Protein AF-A0A7Y7E9I7-F1 (afdb_monomer_lite)

Secondary structure (DSSP, 8-state):
-----------------------------------------PPPEEEETTEEE-SSEEE--SS--EEEEEEE-TT-EEE--BSS-EEEEEEEE-SEEEEEESS-EEEE-TT-EE-TT-EEEEEESS-EEEE-SEESSEEE--SSS--EEEE-TT-EE-TT-EEE--SSS-EEEE-TT-EE-S-B--SSTTHHHHHHHHHH-

Sequence (201 aa):
MDLSRTARLAARAVSARTARIAVVATAVILPAAALAATPAHAVTDCTVNGVHRSGRLIEGTPGDDTIVCSRVEPGTVVDAKGGNDTITVTGEMDGDIRAGGGEDAVTVTRSGRVGEGGSVDGQGGHDRIDIDGIVDGRIRGGQGGGDTIHLTRHSKMTGHAGITGVRETDTIVADAGCDIARAVRDDTEGVADAVKAACMA

Organism: Streptomyces morookaense (NCBI:txid1970)

InterPro domains:
  IPR010916 TonB box, conserved site [PS00430] (1-92)

Structure (mmCIF, N/CA/C/O backbone):
data_AF-A0A7Y7E9I7-F1
#
_entry.id   AF-A0A7Y7E9I7-F1
#
loop_
_atom_site.group_PDB
_atom_site.id
_atom_site.type_symbol
_atom_site.label_atom_id
_atom_site.label_alt_id
_atom_site.label_comp_id
_atom_site.label_asym_id
_atom_site.label_entity_id
_atom_site.label_seq_id
_atom_site.pdbx_PDB_ins_code
_atom_site.Cartn_x
_atom_site.Cartn_y
_atom_site.Cartn_z
_atom_site.occupancy
_atom_site.B_iso_or_equiv
_atom_site.auth_seq_id
_atom_site.auth_comp_id
_atom_site.auth_asym_id
_atom_site.auth_atom_id
_atom_site.pdbx_PDB_model_num
ATOM 1 N N . MET A 1 1 ? -85.204 -29.011 -52.278 1.00 40.66 1 MET A N 1
ATOM 2 C CA . MET A 1 1 ? -84.696 -30.371 -52.554 1.00 40.66 1 MET A CA 1
ATOM 3 C C . MET A 1 1 ? -83.616 -30.608 -51.516 1.00 40.66 1 MET A C 1
ATOM 5 O O . MET A 1 1 ? -82.684 -29.826 -51.507 1.00 40.66 1 MET A O 1
ATOM 9 N N . ASP A 1 2 ? -83.676 -31.491 -50.533 1.00 40.06 2 ASP A N 1
ATOM 10 C CA . ASP A 1 2 ? -84.489 -32.671 -50.225 1.00 40.06 2 ASP A CA 1
ATOM 11 C C . ASP A 1 2 ? -84.253 -32.874 -48.701 1.00 40.06 2 ASP A C 1
ATOM 13 O O . ASP A 1 2 ? -83.118 -32.755 -48.243 1.00 40.06 2 ASP A O 1
ATOM 17 N N . LEU A 1 3 ? -85.259 -32.823 -47.818 1.00 38.12 3 LEU A N 1
ATOM 18 C CA . LEU A 1 3 ? -85.875 -34.000 -47.172 1.00 38.12 3 LEU A CA 1
ATOM 19 C C . LEU A 1 3 ? -84.940 -35.236 -47.153 1.00 38.12 3 LEU A C 1
ATOM 21 O O . LEU A 1 3 ? -84.438 -35.649 -48.177 1.00 38.12 3 LEU A O 1
ATOM 25 N N . SER A 1 4 ? -84.716 -36.001 -46.092 1.00 44.12 4 SER A N 1
ATOM 26 C CA . SER A 1 4 ? -85.277 -36.096 -44.752 1.00 44.12 4 SER A CA 1
ATOM 27 C C . SER A 1 4 ? -84.740 -37.411 -44.148 1.00 44.12 4 SER A C 1
ATOM 29 O O . SER A 1 4 ? -84.461 -38.336 -44.904 1.00 44.12 4 SER A O 1
ATOM 31 N N . ARG A 1 5 ? -84.765 -37.524 -42.804 1.00 47.22 5 ARG A N 1
ATOM 32 C CA . ARG A 1 5 ? -84.965 -38.781 -42.027 1.00 47.22 5 ARG A CA 1
ATOM 33 C C . ARG A 1 5 ? -83.769 -39.762 -41.984 1.00 47.22 5 ARG A C 1
ATOM 35 O O . ARG A 1 5 ? -83.042 -39.911 -42.943 1.00 47.22 5 ARG A O 1
ATOM 42 N N . THR A 1 6 ? -83.458 -40.481 -40.901 1.00 50.59 6 THR A N 1
ATOM 43 C CA . THR A 1 6 ? -84.225 -40.974 -39.731 1.00 50.59 6 THR A CA 1
ATOM 44 C C . THR A 1 6 ? -83.185 -41.571 -38.758 1.00 50.59 6 THR A C 1
ATOM 46 O O . THR A 1 6 ? -82.327 -42.319 -39.201 1.00 50.59 6 THR A O 1
ATOM 49 N N . ALA A 1 7 ? -83.064 -41.131 -37.502 1.00 51.19 7 ALA A N 1
ATOM 50 C CA . ALA A 1 7 ? -83.846 -41.516 -36.315 1.00 51.19 7 ALA A CA 1
ATOM 51 C C . ALA A 1 7 ? -83.600 -42.951 -35.798 1.00 51.19 7 ALA A C 1
ATOM 53 O O . ALA A 1 7 ? -83.886 -43.901 -36.519 1.00 51.19 7 ALA A O 1
ATOM 54 N N . ARG A 1 8 ? -83.248 -43.086 -34.504 1.00 49.03 8 ARG A N 1
ATOM 55 C CA . ARG A 1 8 ? -84.061 -43.706 -33.417 1.00 49.03 8 ARG A CA 1
ATOM 56 C C . ARG A 1 8 ? -83.185 -44.090 -32.205 1.00 49.03 8 ARG A C 1
ATOM 58 O O . ARG A 1 8 ? -82.192 -44.772 -32.379 1.00 49.03 8 ARG A O 1
ATOM 65 N N . LEU A 1 9 ? -83.492 -43.516 -31.027 1.00 50.03 9 LEU A N 1
ATOM 66 C CA . LEU A 1 9 ? -84.086 -44.157 -29.816 1.00 50.03 9 LEU A CA 1
ATOM 67 C C . LEU A 1 9 ? -83.021 -44.851 -28.932 1.00 50.03 9 LEU A C 1
ATOM 69 O O . LEU A 1 9 ? -82.107 -45.451 -29.462 1.00 50.03 9 LEU A O 1
ATOM 73 N N . ALA A 1 10 ? -83.032 -44.825 -27.596 1.00 47.16 10 ALA A N 1
ATOM 74 C CA . ALA A 1 10 ? -84.105 -44.699 -26.605 1.00 47.16 10 ALA A CA 1
ATOM 75 C C . ALA A 1 10 ? -83.512 -44.157 -25.267 1.00 47.16 10 ALA A C 1
ATOM 77 O O . ALA A 1 10 ? -82.321 -44.319 -25.034 1.00 47.16 10 ALA A O 1
ATOM 78 N N . ALA A 1 11 ? -84.233 -43.332 -24.484 1.00 48.22 11 ALA A N 1
ATOM 79 C CA . ALA A 1 11 ? -84.969 -43.681 -23.239 1.00 48.22 11 ALA A CA 1
ATOM 80 C C . ALA A 1 11 ? -84.076 -44.271 -22.116 1.00 48.22 11 ALA A C 1
ATOM 82 O O . ALA A 1 11 ? -83.305 -45.173 -22.385 1.00 48.22 11 ALA A O 1
ATOM 83 N N . ARG A 1 12 ? -84.133 -43.939 -20.819 1.00 47.09 12 ARG A N 1
ATOM 84 C CA . ARG A 1 12 ? -85.095 -43.296 -19.896 1.00 47.09 12 ARG A CA 1
ATOM 85 C C . ARG A 1 12 ? -84.309 -43.133 -18.562 1.00 47.09 12 ARG A C 1
ATOM 87 O O . ARG A 1 12 ? -83.551 -44.026 -18.222 1.00 47.09 12 ARG A O 1
ATOM 94 N N . ALA A 1 13 ? -84.353 -41.985 -17.884 1.00 43.12 13 ALA A N 1
ATOM 95 C CA . ALA A 1 13 ? -85.170 -41.698 -16.688 1.00 43.12 13 ALA A CA 1
ATOM 96 C C . ALA A 1 13 ? -84.476 -41.890 -15.316 1.00 43.12 13 ALA A C 1
ATOM 98 O O . ALA A 1 13 ? -83.699 -42.815 -15.128 1.00 43.12 13 ALA A O 1
ATOM 99 N N . VAL A 1 14 ? -84.942 -41.065 -14.356 1.00 45.03 14 VAL A N 1
ATOM 100 C CA . VAL A 1 14 ? -84.850 -41.190 -12.880 1.00 45.03 14 VAL A CA 1
ATOM 101 C C . VAL A 1 14 ? -83.501 -40.762 -12.277 1.00 45.03 14 VAL A C 1
ATOM 103 O O . VAL A 1 14 ? -82.457 -41.147 -12.766 1.00 45.03 14 VAL A O 1
ATOM 106 N N . SER A 1 15 ? -83.384 -40.038 -11.165 1.00 46.19 15 SER A N 1
ATOM 107 C CA . SER A 1 15 ? -84.215 -39.112 -10.386 1.00 46.19 15 SER A CA 1
ATOM 108 C C . SER A 1 15 ? -83.282 -38.553 -9.297 1.00 46.19 15 SER A C 1
ATOM 110 O O . SER A 1 15 ? -82.329 -39.217 -8.903 1.00 46.19 15 SER A O 1
ATOM 112 N N . ALA A 1 16 ? -83.574 -37.334 -8.850 1.00 50.81 16 ALA A N 1
ATOM 113 C CA . ALA A 1 16 ? -83.179 -36.663 -7.611 1.00 50.81 16 ALA A CA 1
ATOM 114 C C . ALA A 1 16 ? -82.178 -37.346 -6.650 1.00 50.81 16 ALA A C 1
ATOM 116 O O . ALA A 1 16 ? -82.441 -38.429 -6.135 1.00 50.81 16 ALA A O 1
ATOM 117 N N . ARG A 1 17 ? -81.180 -36.575 -6.192 1.00 47.84 17 ARG A N 1
ATOM 118 C CA . ARG A 1 17 ? -81.076 -36.149 -4.778 1.00 47.84 17 ARG A CA 1
ATOM 119 C C . ARG A 1 17 ? -79.882 -35.217 -4.556 1.00 47.84 17 ARG A C 1
ATOM 121 O O . ARG A 1 17 ? -78.729 -35.587 -4.708 1.00 47.84 17 ARG A O 1
ATOM 128 N N . THR A 1 18 ? -80.232 -33.992 -4.186 1.00 53.28 18 THR A N 1
ATOM 129 C CA . THR A 1 18 ? -79.656 -33.184 -3.108 1.00 53.28 18 THR A CA 1
ATOM 130 C C . THR A 1 18 ? -78.347 -33.690 -2.489 1.00 53.28 18 THR A C 1
ATOM 132 O O . THR A 1 18 ? -78.355 -34.633 -1.705 1.00 53.28 18 THR A O 1
ATOM 135 N N . ALA A 1 19 ? -77.262 -32.949 -2.700 1.00 46.34 19 ALA A N 1
ATOM 136 C CA . ALA A 1 19 ? -76.183 -32.840 -1.725 1.00 46.34 19 ALA A CA 1
ATOM 137 C C . ALA A 1 19 ? -75.649 -31.405 -1.756 1.00 46.34 19 ALA A C 1
ATOM 139 O O . ALA A 1 19 ? -74.921 -30.997 -2.657 1.00 46.34 19 ALA A O 1
ATOM 140 N N . ARG A 1 20 ? -76.085 -30.616 -0.770 1.00 51.78 20 ARG A N 1
ATOM 141 C CA . ARG A 1 20 ? -75.436 -29.361 -0.399 1.00 51.78 20 ARG A CA 1
ATOM 142 C C . ARG A 1 20 ? -74.054 -29.723 0.137 1.00 51.78 20 ARG A C 1
ATOM 144 O O . ARG A 1 20 ? -73.975 -30.393 1.161 1.00 51.78 20 ARG A O 1
ATOM 151 N N . ILE A 1 21 ? -72.995 -29.261 -0.515 1.00 48.06 21 ILE A N 1
ATOM 152 C CA . ILE A 1 21 ? -71.672 -29.170 0.101 1.00 48.06 21 ILE A CA 1
ATOM 153 C C . ILE A 1 21 ? -71.256 -27.709 -0.020 1.00 48.06 21 ILE A C 1
ATOM 155 O O . ILE A 1 21 ? -70.806 -27.248 -1.065 1.00 48.06 21 ILE A O 1
ATOM 159 N N . ALA A 1 22 ? -71.501 -26.962 1.054 1.00 50.00 22 ALA A N 1
ATOM 160 C CA . ALA A 1 22 ? -70.888 -25.664 1.259 1.00 50.00 22 ALA A CA 1
ATOM 161 C C . ALA A 1 22 ? -69.415 -25.915 1.599 1.00 50.00 22 ALA A C 1
ATOM 163 O O . ALA A 1 22 ? -69.099 -26.400 2.684 1.00 50.00 22 ALA A O 1
ATOM 164 N N . VAL A 1 23 ? -68.521 -25.627 0.656 1.00 49.00 23 VAL A N 1
ATOM 165 C CA . VAL A 1 23 ? -67.082 -25.579 0.921 1.00 49.00 23 VAL A CA 1
ATOM 166 C C . VAL A 1 23 ? -66.804 -24.237 1.590 1.00 49.00 23 VAL A C 1
ATOM 168 O O . VAL A 1 23 ? -66.710 -23.206 0.928 1.00 49.00 23 VAL A O 1
ATOM 171 N N . VAL A 1 24 ? -66.724 -24.236 2.920 1.00 50.84 24 VAL A N 1
ATOM 172 C CA . VAL A 1 24 ? -66.163 -23.115 3.680 1.00 50.84 24 VAL A CA 1
ATOM 173 C C . VAL A 1 24 ? -64.647 -23.213 3.538 1.00 50.84 24 VAL A C 1
ATOM 175 O O . VAL A 1 24 ? -63.989 -23.960 4.256 1.00 50.84 24 VAL A O 1
ATOM 178 N N . ALA A 1 25 ? -64.097 -22.501 2.557 1.00 47.66 25 ALA A N 1
ATOM 179 C CA . ALA A 1 25 ? -62.661 -22.317 2.428 1.00 47.66 25 ALA A CA 1
ATOM 180 C C . ALA A 1 25 ? -62.204 -21.306 3.490 1.00 47.66 25 ALA A C 1
ATOM 182 O O . ALA A 1 25 ? -62.243 -20.096 3.280 1.00 47.66 25 ALA A O 1
ATOM 183 N N . THR A 1 26 ? -61.800 -21.795 4.661 1.00 52.66 26 THR A N 1
ATOM 184 C CA . THR A 1 26 ? -61.031 -21.005 5.627 1.00 52.66 26 THR A CA 1
ATOM 185 C C . THR A 1 26 ? -59.667 -20.692 5.021 1.00 52.66 26 THR A C 1
ATOM 187 O O . THR A 1 26 ? -58.756 -21.518 5.048 1.00 52.66 26 THR A O 1
ATOM 190 N N . ALA A 1 27 ? -59.543 -19.500 4.438 1.00 53.97 27 ALA A N 1
ATOM 191 C CA . ALA A 1 27 ? -58.271 -18.929 4.030 1.00 53.97 27 ALA A CA 1
ATOM 192 C C . ALA A 1 27 ? -57.434 -18.640 5.285 1.00 53.97 27 ALA A C 1
ATOM 194 O O . ALA A 1 27 ? -57.685 -17.679 6.012 1.00 53.97 27 ALA A O 1
ATOM 195 N N . VAL A 1 28 ? -56.455 -19.500 5.560 1.00 49.69 28 VAL A N 1
ATOM 196 C CA . VAL A 1 28 ? -55.414 -19.237 6.556 1.00 49.69 28 VAL A CA 1
ATOM 197 C C . VAL A 1 28 ? -54.482 -18.187 5.955 1.00 49.69 28 VAL A C 1
ATOM 199 O O . VAL A 1 28 ? -53.662 -18.490 5.092 1.00 49.69 28 VAL A O 1
ATOM 202 N N . ILE A 1 29 ? -54.642 -16.933 6.376 1.00 59.06 29 ILE A N 1
ATOM 203 C CA . ILE A 1 29 ? -53.708 -15.852 6.056 1.00 59.06 29 ILE A CA 1
ATOM 204 C C . ILE A 1 29 ? -52.472 -16.073 6.934 1.00 59.06 29 ILE A C 1
ATOM 206 O O . ILE A 1 29 ? -52.436 -15.664 8.092 1.00 59.06 29 ILE A O 1
ATOM 210 N N . LEU A 1 30 ? -51.477 -16.785 6.406 1.00 57.50 30 LEU A N 1
ATOM 211 C CA . LEU A 1 30 ? -50.143 -16.824 7.000 1.00 57.50 30 LEU A CA 1
ATOM 212 C C . LEU A 1 30 ? -49.504 -15.440 6.808 1.00 57.50 30 LEU A C 1
ATOM 214 O O . LEU A 1 30 ? -49.437 -14.972 5.668 1.00 57.50 30 LEU A O 1
ATOM 218 N N . PRO A 1 31 ? -49.020 -14.768 7.867 1.00 54.03 31 PRO A N 1
ATOM 219 C CA . PRO A 1 31 ? -48.186 -13.598 7.682 1.00 54.03 31 PRO A CA 1
ATOM 220 C C . PRO A 1 31 ? -46.880 -14.081 7.050 1.00 54.03 31 PRO A C 1
ATOM 222 O O . PRO A 1 31 ? -46.095 -14.792 7.677 1.00 54.03 31 PRO A O 1
ATOM 225 N N . ALA A 1 32 ? -46.665 -13.729 5.783 1.00 61.72 32 ALA A N 1
ATOM 226 C CA . ALA A 1 32 ? -45.366 -13.864 5.150 1.00 61.72 32 ALA A CA 1
ATOM 227 C C . ALA A 1 32 ? -44.411 -12.914 5.882 1.00 61.72 32 ALA A C 1
ATOM 229 O O . ALA A 1 32 ? -44.346 -11.723 5.581 1.00 61.72 32 ALA A O 1
ATOM 230 N N . ALA A 1 33 ? -43.720 -13.431 6.897 1.00 61.28 33 ALA A N 1
ATOM 231 C CA . ALA A 1 33 ? -42.579 -12.764 7.489 1.00 61.28 33 ALA A CA 1
ATOM 232 C C . ALA A 1 33 ? -41.528 -12.642 6.383 1.00 61.28 33 ALA A C 1
ATOM 234 O O . ALA A 1 33 ? -40.815 -13.596 6.073 1.00 61.28 33 ALA A O 1
ATOM 235 N N . ALA A 1 34 ? -41.494 -11.480 5.733 1.00 63.19 34 ALA A N 1
ATOM 236 C CA . ALA A 1 34 ? -40.403 -11.099 4.863 1.00 63.19 34 ALA A CA 1
ATOM 237 C C . ALA A 1 34 ? -39.151 -11.048 5.740 1.00 63.19 34 ALA A C 1
ATOM 239 O O . ALA A 1 34 ? -38.923 -10.085 6.471 1.00 63.19 34 ALA A O 1
ATOM 240 N N . LEU A 1 35 ? -38.378 -12.132 5.718 1.00 60.44 35 LEU A N 1
ATOM 241 C CA . LEU A 1 35 ? -37.017 -12.139 6.216 1.00 60.44 35 LEU A CA 1
ATOM 242 C C . LEU A 1 35 ? -36.264 -11.122 5.361 1.00 60.44 35 LEU A C 1
ATOM 244 O O . LEU A 1 35 ? -35.882 -11.410 4.228 1.00 60.44 35 LEU A O 1
ATOM 248 N N . ALA A 1 36 ? -36.119 -9.903 5.876 1.00 61.91 36 ALA A N 1
ATOM 249 C CA . ALA A 1 36 ? -35.161 -8.957 5.345 1.00 61.91 36 ALA A CA 1
ATOM 250 C C . ALA A 1 36 ? -33.792 -9.606 5.545 1.00 61.91 36 ALA A C 1
ATOM 252 O O . ALA A 1 36 ? -33.257 -9.610 6.653 1.00 61.91 36 ALA A O 1
ATOM 253 N N . ALA A 1 37 ? -33.267 -10.233 4.493 1.00 58.59 37 ALA A N 1
ATOM 254 C CA . ALA A 1 37 ? -31.868 -10.601 4.452 1.00 58.59 37 ALA A CA 1
ATOM 255 C C . ALA A 1 37 ? -31.103 -9.294 4.644 1.00 58.59 37 ALA A C 1
ATOM 257 O O . ALA A 1 37 ? -31.118 -8.427 3.768 1.00 58.59 37 ALA A O 1
ATOM 258 N N . THR A 1 38 ? -30.518 -9.104 5.826 1.00 61.00 38 THR A N 1
ATOM 259 C CA . THR A 1 38 ? -29.570 -8.015 6.016 1.00 61.00 38 THR A CA 1
ATOM 260 C C . THR A 1 38 ? -28.500 -8.221 4.954 1.00 61.00 38 THR A C 1
ATOM 262 O O . THR A 1 38 ? -27.991 -9.346 4.864 1.00 61.00 38 THR A O 1
ATOM 265 N N . PRO A 1 39 ? -28.199 -7.216 4.113 1.00 58.84 39 PRO A N 1
ATOM 266 C CA . PRO A 1 39 ? -27.118 -7.346 3.154 1.00 58.84 39 PRO A CA 1
ATOM 267 C C . PRO A 1 39 ? -25.894 -7.852 3.911 1.00 58.84 39 PRO A C 1
ATOM 269 O O . PRO A 1 39 ? -25.523 -7.292 4.945 1.00 58.84 39 PRO A O 1
ATOM 272 N N . ALA A 1 40 ? -25.321 -8.957 3.433 1.00 60.12 40 ALA A N 1
ATOM 273 C CA . ALA A 1 40 ? -24.002 -9.380 3.856 1.00 60.12 40 ALA A CA 1
ATOM 274 C C . ALA A 1 40 ? -23.051 -8.302 3.338 1.00 60.12 40 ALA A C 1
ATOM 276 O O . ALA A 1 40 ? -22.547 -8.387 2.222 1.00 60.12 40 ALA A O 1
ATOM 277 N N . HIS A 1 41 ? -22.914 -7.217 4.101 1.00 61.34 41 HIS A N 1
ATOM 278 C CA . HIS A 1 41 ? -21.825 -6.287 3.910 1.00 61.34 41 HIS A CA 1
ATOM 279 C C . HIS A 1 41 ? -20.578 -7.144 4.041 1.00 61.34 41 HIS A C 1
ATOM 281 O O . HIS A 1 41 ? -20.356 -7.740 5.097 1.00 61.34 41 HIS A O 1
ATOM 287 N N . ALA A 1 42 ? -19.843 -7.296 2.942 1.00 66.31 42 ALA A N 1
ATOM 288 C CA . ALA A 1 42 ? -18.525 -7.882 3.010 1.00 66.31 42 ALA A CA 1
ATOM 289 C C . ALA A 1 42 ? -17.765 -7.104 4.094 1.00 66.31 42 ALA A C 1
ATOM 291 O O . ALA A 1 42 ? -17.917 -5.890 4.241 1.00 66.31 42 ALA A O 1
ATOM 292 N N . VAL A 1 43 ? -17.142 -7.842 5.002 1.00 84.44 43 VAL A N 1
ATOM 293 C CA . VAL A 1 43 ? -16.578 -7.278 6.223 1.00 84.44 43 VAL A CA 1
ATOM 294 C C . VAL A 1 43 ? -15.103 -7.043 5.951 1.00 84.44 43 VAL A C 1
ATOM 296 O O . VAL A 1 43 ? -14.403 -7.973 5.561 1.00 84.44 43 VAL A O 1
ATOM 299 N N . THR A 1 44 ? -14.650 -5.804 6.143 1.00 92.50 44 THR A N 1
ATOM 300 C CA . THR A 1 44 ? -13.224 -5.482 6.261 1.00 92.50 44 THR A CA 1
ATOM 301 C C . THR A 1 44 ? -12.613 -6.362 7.351 1.00 92.50 44 THR A C 1
ATOM 303 O O . THR A 1 44 ? -13.095 -6.350 8.486 1.00 92.50 44 THR A O 1
ATOM 306 N N . ASP A 1 45 ? -11.566 -7.101 6.995 1.00 94.00 45 ASP A N 1
ATOM 307 C CA . ASP A 1 45 ? -10.858 -8.050 7.850 1.00 94.00 45 ASP A CA 1
ATOM 308 C C . ASP A 1 45 ? -9.381 -7.655 7.907 1.00 94.00 45 ASP A C 1
ATOM 310 O O . ASP A 1 45 ? -8.606 -7.878 6.967 1.00 94.00 45 ASP A O 1
ATOM 314 N N . CYS A 1 46 ? -9.029 -7.015 9.020 1.00 97.69 46 CYS A N 1
ATOM 315 C CA . CYS A 1 46 ? -7.671 -6.617 9.335 1.00 97.69 46 CYS A CA 1
ATOM 316 C C . CYS A 1 46 ? -7.336 -6.969 10.785 1.00 97.69 46 CYS A C 1
ATOM 318 O O . CYS A 1 46 ? -8.184 -6.897 11.675 1.00 97.69 46 CYS A O 1
ATOM 320 N N . THR A 1 47 ? -6.068 -7.249 11.058 1.00 98.38 47 THR A N 1
ATOM 321 C CA . THR A 1 47 ? -5.519 -7.288 12.415 1.00 98.38 47 THR A CA 1
ATOM 322 C C . THR A 1 47 ? -4.555 -6.135 12.615 1.00 98.38 47 THR A C 1
ATOM 324 O O . THR A 1 47 ? -3.694 -5.934 11.767 1.00 98.38 47 THR A O 1
ATOM 327 N N . VAL A 1 48 ? -4.656 -5.443 13.748 1.00 98.62 48 VAL A N 1
ATOM 328 C CA . VAL A 1 48 ? -3.680 -4.447 14.213 1.00 98.62 48 VAL A CA 1
ATOM 329 C C . VAL A 1 48 ? -3.022 -5.022 15.460 1.00 98.62 48 VAL A C 1
ATOM 331 O O . VAL A 1 48 ? -3.714 -5.307 16.441 1.00 98.62 48 VAL A O 1
ATOM 334 N N . ASN A 1 49 ? -1.713 -5.269 15.410 1.00 98.44 49 ASN A N 1
ATOM 335 C CA . ASN A 1 49 ? -0.941 -5.907 16.484 1.00 98.44 49 ASN A CA 1
ATOM 336 C C . ASN A 1 49 ? -1.546 -7.245 16.944 1.00 98.44 49 ASN A C 1
ATOM 338 O O . ASN A 1 49 ? -1.663 -7.536 18.134 1.00 98.44 49 ASN A O 1
ATOM 342 N N . GLY A 1 50 ? -2.006 -8.048 15.978 1.00 98.06 50 GLY A N 1
ATOM 343 C CA . GLY A 1 50 ? -2.647 -9.347 16.213 1.00 98.06 50 GLY A CA 1
ATOM 344 C C . GLY A 1 50 ? -4.093 -9.277 16.721 1.00 98.06 50 GLY A C 1
ATOM 345 O O . GLY A 1 50 ? -4.737 -10.315 16.869 1.00 98.06 50 GLY A O 1
ATOM 346 N N . VAL A 1 51 ? -4.637 -8.080 16.960 1.00 98.12 51 VAL A N 1
ATOM 347 C CA . VAL A 1 51 ? -6.032 -7.892 17.374 1.00 98.12 51 VAL A CA 1
ATOM 348 C C . VAL A 1 51 ? -6.890 -7.610 16.150 1.00 98.12 51 VAL A C 1
ATOM 350 O O . VAL A 1 51 ? -6.677 -6.624 15.449 1.00 98.12 51 VAL A O 1
ATOM 353 N N . HIS A 1 52 ? -7.891 -8.456 15.909 1.00 97.12 52 HIS A N 1
ATOM 354 C CA . HIS A 1 52 ? -8.836 -8.267 14.811 1.00 97.12 52 HIS A CA 1
ATOM 355 C C . HIS A 1 52 ? -9.626 -6.958 14.969 1.00 97.12 52 HIS A C 1
ATOM 357 O O . HIS A 1 52 ? -10.166 -6.654 16.038 1.00 97.12 52 HIS A O 1
ATOM 363 N N . ARG A 1 53 ? -9.723 -6.198 13.880 1.00 95.38 53 ARG A N 1
ATOM 364 C CA . ARG A 1 53 ? -10.448 -4.934 13.768 1.00 95.38 53 ARG A CA 1
ATOM 365 C C . ARG A 1 53 ? -11.438 -5.022 12.615 1.00 95.38 53 ARG A C 1
ATOM 367 O O . ARG A 1 53 ? -11.174 -5.631 11.588 1.00 95.38 53 ARG A O 1
ATOM 374 N N . SER A 1 54 ? -12.584 -4.383 12.796 1.00 89.88 54 SER A N 1
ATOM 375 C CA . SER A 1 54 ? -13.651 -4.331 11.800 1.00 89.88 54 SER A CA 1
ATOM 376 C C . SER A 1 54 ? -14.330 -2.973 11.845 1.00 89.88 54 SER A C 1
ATOM 378 O O . SER A 1 54 ? -14.434 -2.374 12.916 1.00 89.88 54 SER A O 1
ATOM 380 N N . GLY A 1 55 ? -14.869 -2.532 10.716 1.00 89.00 55 GLY A N 1
ATOM 381 C CA . GLY A 1 55 ? -15.573 -1.261 10.598 1.00 89.00 55 GLY A CA 1
ATOM 382 C C . GLY A 1 55 ? -15.104 -0.479 9.380 1.00 89.00 55 GLY A C 1
ATOM 383 O O . GLY A 1 55 ? -14.390 -1.003 8.532 1.00 89.00 55 GLY A O 1
ATOM 384 N N . ARG A 1 56 ? -15.536 0.784 9.300 1.00 93.31 56 ARG A N 1
ATOM 385 C CA . ARG A 1 56 ? -15.155 1.709 8.218 1.00 93.31 56 ARG A CA 1
ATOM 386 C C . ARG A 1 56 ? -13.870 2.486 8.496 1.00 93.31 56 ARG A C 1
ATOM 388 O O . ARG A 1 56 ? -13.357 3.140 7.598 1.00 93.31 56 ARG A O 1
ATOM 395 N N . LEU A 1 57 ? -13.388 2.436 9.731 1.00 96.50 57 LEU A N 1
ATOM 396 C CA . LEU A 1 57 ? -12.132 3.034 10.145 1.00 96.50 57 LEU A CA 1
ATOM 397 C C . LEU A 1 57 ? -11.398 2.007 11.005 1.00 96.50 57 LEU A C 1
ATOM 399 O O . LEU A 1 57 ? -11.914 1.589 12.043 1.00 96.50 57 LEU A O 1
ATOM 403 N N . ILE A 1 58 ? -10.236 1.577 10.533 1.00 97.88 58 ILE A N 1
ATOM 404 C CA . ILE A 1 58 ? -9.319 0.691 11.239 1.00 97.88 58 ILE A CA 1
ATOM 405 C C . ILE A 1 58 ? -8.136 1.553 11.656 1.00 97.88 58 ILE A C 1
ATOM 407 O O . ILE A 1 58 ? -7.388 2.017 10.804 1.00 97.88 58 ILE A O 1
ATOM 411 N N . GLU A 1 59 ? -8.008 1.807 12.953 1.00 98.00 59 GLU A N 1
ATOM 412 C CA . GLU A 1 59 ? -6.963 2.678 13.489 1.00 98.00 59 GLU A CA 1
ATOM 413 C C . GLU A 1 59 ? -5.817 1.863 14.086 1.00 98.00 59 GLU A C 1
ATOM 415 O O . GLU A 1 59 ? -6.048 0.949 14.892 1.00 98.00 59 GLU A O 1
ATOM 420 N N . GLY A 1 60 ? -4.604 2.258 13.716 1.00 98.25 60 GLY A N 1
ATOM 421 C CA . GLY A 1 60 ? -3.370 1.985 14.428 1.00 98.25 60 GLY A CA 1
ATOM 422 C C . GLY A 1 60 ? -3.233 2.785 15.725 1.00 98.25 60 GLY A C 1
ATOM 423 O O . GLY A 1 60 ? -4.174 3.427 16.224 1.00 98.25 60 GLY A O 1
ATOM 424 N N . THR A 1 61 ? -2.041 2.729 16.295 1.00 98.19 61 THR A N 1
ATOM 425 C CA . THR A 1 61 ? -1.597 3.476 17.463 1.00 98.19 61 THR A CA 1
ATOM 426 C C . THR A 1 61 ? -0.626 4.585 17.042 1.00 98.19 61 THR A C 1
ATOM 428 O O . THR A 1 61 ? -0.260 4.677 15.888 1.00 98.19 61 THR A O 1
ATOM 431 N N . PRO A 1 62 ? -0.231 5.507 17.936 1.00 97.94 62 PRO A N 1
ATOM 432 C CA . PRO A 1 62 ? 0.800 6.499 17.604 1.00 97.94 62 PRO A CA 1
ATOM 433 C C . PRO A 1 62 ? 2.244 5.964 17.552 1.00 97.94 62 PRO A C 1
ATOM 435 O O . PRO A 1 62 ? 3.167 6.778 17.578 1.00 97.94 62 PRO A O 1
ATOM 438 N N . GLY A 1 63 ? 2.454 4.650 17.629 1.00 98.38 63 GLY A N 1
ATOM 439 C CA . GLY A 1 63 ? 3.770 4.028 17.493 1.00 98.38 63 GLY A CA 1
ATOM 440 C C . GLY A 1 63 ? 3.670 2.753 16.663 1.00 98.38 63 GLY A C 1
ATOM 441 O O . GLY A 1 63 ? 2.569 2.355 16.307 1.00 98.38 63 GLY A O 1
ATOM 442 N N . ASP A 1 64 ? 4.813 2.102 16.446 1.00 98.75 64 ASP A N 1
ATOM 443 C CA . ASP A 1 64 ? 4.975 1.003 15.490 1.00 98.75 64 ASP A CA 1
ATOM 444 C C . ASP A 1 64 ? 3.898 -0.090 15.609 1.00 98.75 64 ASP A C 1
ATOM 446 O O . ASP A 1 64 ? 3.787 -0.799 16.621 1.00 98.75 64 ASP A O 1
ATOM 450 N N . ASP A 1 65 ? 3.151 -0.274 14.528 1.00 98.81 65 ASP A N 1
ATOM 451 C CA . ASP A 1 65 ? 2.111 -1.268 14.375 1.00 98.81 65 ASP A CA 1
ATOM 452 C C . ASP A 1 65 ? 2.487 -2.347 13.356 1.00 98.81 65 ASP A C 1
ATOM 454 O O . ASP A 1 65 ? 3.141 -2.134 12.339 1.00 98.81 65 ASP A O 1
ATOM 458 N N . THR A 1 66 ? 1.989 -3.558 13.591 1.00 98.81 66 THR A N 1
ATOM 459 C CA . THR A 1 66 ? 1.901 -4.603 12.570 1.00 98.81 66 THR A CA 1
ATOM 460 C C . THR A 1 66 ? 0.452 -4.749 12.135 1.00 98.81 66 THR A C 1
ATOM 462 O O . THR A 1 66 ? -0.388 -5.247 12.896 1.00 98.81 66 THR A O 1
ATOM 465 N N . ILE A 1 67 ? 0.158 -4.348 10.901 1.00 98.75 67 ILE A N 1
ATOM 466 C CA . ILE A 1 67 ? -1.183 -4.384 10.321 1.00 98.75 67 ILE A CA 1
ATOM 467 C C . ILE A 1 67 ? -1.227 -5.412 9.197 1.00 98.75 67 ILE A C 1
ATOM 469 O O . ILE A 1 67 ? -0.432 -5.379 8.266 1.00 98.75 67 ILE A O 1
ATOM 473 N N . VAL A 1 68 ? -2.183 -6.334 9.254 1.00 98.56 68 VAL A N 1
ATOM 474 C CA . VAL A 1 68 ? -2.395 -7.329 8.194 1.00 98.56 68 VAL A CA 1
ATOM 475 C C . VAL A 1 68 ? -3.845 -7.277 7.768 1.00 98.56 68 VAL A C 1
ATOM 477 O O . VAL A 1 68 ? -4.721 -7.473 8.603 1.00 98.56 68 VAL A O 1
ATOM 480 N N . CYS A 1 69 ? -4.096 -7.040 6.484 1.00 98.00 69 CYS A N 1
ATOM 481 C CA . CYS A 1 69 ? -5.439 -6.984 5.921 1.00 98.00 69 CYS A CA 1
ATOM 482 C C . CYS A 1 69 ? -5.624 -8.074 4.863 1.00 98.00 69 CYS A C 1
ATOM 484 O O . CYS A 1 69 ? -4.827 -8.208 3.928 1.00 98.00 69 CYS A O 1
ATOM 486 N N . SER A 1 70 ? -6.683 -8.868 5.009 1.00 96.44 70 SER A N 1
ATOM 487 C CA . SER A 1 70 ? -7.109 -9.868 4.020 1.00 96.44 70 SER A CA 1
ATOM 488 C C . SER A 1 70 ? -8.215 -9.322 3.108 1.00 96.44 70 SER A C 1
ATOM 490 O O . SER A 1 70 ? -8.396 -9.798 1.985 1.00 96.44 70 SER A O 1
ATOM 492 N N . ARG A 1 71 ? -8.936 -8.299 3.581 1.00 95.38 71 ARG A N 1
ATOM 493 C CA . ARG A 1 71 ? -9.992 -7.606 2.847 1.00 95.38 71 ARG A CA 1
ATOM 494 C C . ARG A 1 71 ? -10.201 -6.207 3.405 1.00 95.38 71 ARG A C 1
ATOM 496 O O . ARG A 1 71 ? -10.358 -6.056 4.615 1.00 95.38 71 ARG A O 1
ATOM 503 N N . VAL A 1 72 ? -10.309 -5.208 2.538 1.00 96.75 72 VAL A N 1
ATOM 504 C CA . VAL A 1 72 ? -10.774 -3.868 2.924 1.00 96.75 72 VAL A CA 1
ATOM 505 C C . VAL A 1 72 ? -11.751 -3.362 1.887 1.00 96.75 72 VAL A C 1
ATOM 507 O O . VAL A 1 72 ? -11.448 -3.282 0.701 1.00 96.75 72 VAL A O 1
ATOM 510 N N . GLU A 1 73 ? -12.936 -3.018 2.361 1.00 95.38 73 GLU A N 1
ATOM 511 C CA . GLU A 1 73 ? -14.059 -2.681 1.500 1.00 95.38 73 GLU A CA 1
ATOM 512 C C . GLU A 1 73 ? -14.031 -1.230 1.009 1.00 95.38 73 GLU A C 1
ATOM 514 O O . GLU A 1 73 ? -13.464 -0.361 1.687 1.00 95.38 73 GLU A O 1
ATOM 519 N N . PRO A 1 74 ? -14.740 -0.930 -0.097 1.00 95.44 74 PRO A N 1
ATOM 520 C CA . PRO A 1 74 ? -14.900 0.431 -0.585 1.00 95.44 74 PRO A CA 1
ATOM 521 C C . PRO A 1 74 ? -15.362 1.404 0.505 1.00 95.44 74 PRO A C 1
ATOM 523 O O . PRO A 1 74 ? -16.345 1.170 1.215 1.00 95.44 74 PRO A O 1
ATOM 526 N N . GLY A 1 75 ? -14.658 2.532 0.621 1.00 94.25 75 GLY A N 1
ATOM 527 C CA . GLY A 1 75 ? -14.946 3.573 1.611 1.00 94.25 75 GLY A CA 1
ATOM 528 C C . GLY A 1 75 ? -14.532 3.234 3.048 1.00 94.25 75 GLY A C 1
ATOM 529 O O . GLY A 1 75 ? -14.902 3.975 3.962 1.00 94.25 75 GLY A O 1
ATOM 530 N N . THR A 1 76 ? -13.797 2.138 3.260 1.00 97.12 76 THR A N 1
ATOM 531 C CA . THR A 1 76 ? -13.074 1.880 4.512 1.00 97.12 76 THR A CA 1
ATOM 532 C C . THR A 1 76 ? -11.701 2.538 4.464 1.00 97.12 76 THR A C 1
ATOM 534 O O . THR A 1 76 ? -11.052 2.530 3.421 1.00 97.12 76 THR A O 1
ATOM 537 N N . VAL A 1 77 ? -11.255 3.073 5.599 1.00 98.12 77 VAL A N 1
ATOM 538 C CA . VAL A 1 77 ? -9.900 3.599 5.784 1.00 98.12 77 VAL A CA 1
ATOM 539 C C . VAL A 1 77 ? -9.172 2.759 6.829 1.00 98.12 77 VAL A C 1
ATOM 541 O O . VAL A 1 77 ? -9.695 2.543 7.923 1.00 98.12 77 VAL A O 1
ATOM 544 N N . VAL A 1 78 ? -7.971 2.308 6.495 1.00 98.62 78 VAL A N 1
ATOM 545 C CA . VAL A 1 78 ? -6.967 1.802 7.432 1.00 98.62 78 VAL A CA 1
ATOM 546 C C . VAL A 1 78 ? -5.947 2.918 7.628 1.00 98.62 78 VAL A C 1
ATOM 548 O O . VAL A 1 78 ? -5.362 3.381 6.654 1.00 98.62 78 VAL A O 1
ATOM 551 N N . ASP A 1 79 ? -5.793 3.387 8.859 1.00 98.56 79 ASP A N 1
ATOM 552 C CA . ASP A 1 79 ? -4.952 4.531 9.216 1.00 98.56 79 ASP A CA 1
ATOM 553 C C . ASP A 1 79 ? -4.001 4.097 10.332 1.00 98.56 79 ASP A C 1
ATOM 555 O O . ASP A 1 79 ? -4.446 3.921 11.471 1.00 98.56 79 ASP A O 1
ATOM 559 N N . ALA A 1 80 ? -2.733 3.845 9.992 1.00 98.38 80 ALA A N 1
ATOM 560 C CA . ALA A 1 80 ? -1.737 3.370 10.956 1.00 98.38 80 ALA A CA 1
ATOM 561 C C . ALA A 1 80 ? -1.202 4.501 11.860 1.00 98.38 80 ALA A C 1
ATOM 563 O O . ALA A 1 80 ? -0.746 4.253 12.967 1.00 98.38 80 ALA A O 1
ATOM 564 N N . LYS A 1 81 ? -1.517 5.756 11.509 1.00 98.00 81 LYS A N 1
ATOM 565 C CA . LYS A 1 81 ? -1.234 6.991 12.249 1.00 98.00 81 LYS A CA 1
ATOM 566 C C . LYS A 1 81 ? 0.233 7.378 12.258 1.00 98.00 81 LYS A C 1
ATOM 568 O O . LYS A 1 81 ? 0.571 8.345 11.588 1.00 98.00 81 LYS A O 1
ATOM 573 N N . GLY A 1 82 ? 1.068 6.761 13.076 1.00 95.44 82 GLY A N 1
ATOM 574 C CA . GLY A 1 82 ? 2.486 7.083 13.057 1.00 95.44 82 GLY A CA 1
ATOM 575 C C . GLY A 1 82 ? 3.309 6.166 13.933 1.00 95.44 82 GLY A C 1
ATOM 576 O O . GLY A 1 82 ? 2.760 5.416 14.727 1.00 95.44 82 GLY A O 1
ATOM 577 N N . GLY A 1 83 ? 4.626 6.288 13.826 1.00 98.31 83 GLY A N 1
ATOM 578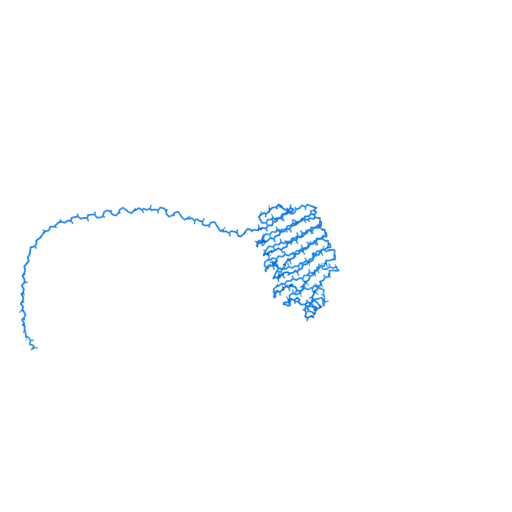 C CA . GLY A 1 83 ? 5.527 5.182 14.138 1.00 98.31 83 GLY A CA 1
ATOM 579 C C . GLY A 1 83 ? 6.027 4.561 12.839 1.00 98.31 83 GLY A C 1
ATOM 580 O O . GLY A 1 83 ? 5.693 5.044 11.769 1.00 98.31 83 GLY A O 1
ATOM 581 N N . ASN A 1 84 ? 6.870 3.539 12.941 1.00 98.56 84 ASN A N 1
ATOM 582 C CA . ASN A 1 84 ? 7.379 2.816 11.779 1.00 98.56 84 ASN A CA 1
ATOM 583 C C . ASN A 1 84 ? 6.565 1.533 11.602 1.00 98.56 84 ASN A C 1
ATOM 585 O O . ASN A 1 84 ? 6.850 0.501 12.222 1.00 98.56 84 ASN A O 1
ATOM 589 N N . ASP A 1 85 ? 5.530 1.605 10.780 1.00 98.81 85 ASP A N 1
ATOM 590 C CA . ASP A 1 85 ? 4.512 0.577 10.662 1.00 98.81 85 ASP A CA 1
ATOM 591 C C . ASP A 1 85 ? 4.885 -0.493 9.631 1.00 98.81 85 ASP A C 1
ATOM 593 O O . ASP A 1 85 ? 5.512 -0.249 8.602 1.00 98.81 85 ASP A O 1
ATOM 597 N N . THR A 1 86 ? 4.473 -1.735 9.883 1.00 98.88 86 THR A N 1
ATOM 598 C CA . THR A 1 86 ? 4.552 -2.832 8.911 1.00 98.88 86 THR A CA 1
ATOM 599 C C . THR A 1 86 ? 3.151 -3.235 8.484 1.00 98.88 86 THR A C 1
ATOM 601 O O . THR A 1 86 ? 2.397 -3.830 9.257 1.00 98.88 86 THR A O 1
ATOM 604 N N . ILE A 1 87 ? 2.807 -2.965 7.228 1.00 98.88 87 ILE A N 1
ATOM 605 C CA . ILE A 1 87 ? 1.466 -3.166 6.680 1.00 98.88 87 ILE A CA 1
ATOM 606 C C . ILE A 1 87 ? 1.512 -4.233 5.586 1.00 98.88 87 ILE A C 1
ATOM 608 O O . ILE A 1 87 ? 2.199 -4.095 4.580 1.00 98.88 87 ILE A O 1
ATOM 612 N N . THR A 1 88 ? 0.754 -5.315 5.747 1.00 98.75 88 THR A N 1
ATOM 613 C CA . THR A 1 88 ? 0.702 -6.425 4.785 1.00 98.75 88 THR A CA 1
ATOM 614 C C . THR A 1 88 ? -0.696 -6.598 4.203 1.00 98.75 88 THR A C 1
ATOM 616 O O . THR A 1 88 ? -1.654 -6.923 4.908 1.00 98.75 88 THR A O 1
ATOM 619 N N . VAL A 1 89 ? -0.803 -6.469 2.882 1.00 98.38 89 VAL A N 1
ATOM 620 C CA . VAL A 1 89 ? -2.016 -6.748 2.110 1.00 98.38 89 VAL A CA 1
ATOM 621 C C . VAL A 1 89 ? -1.951 -8.172 1.560 1.00 98.38 89 VAL A C 1
ATOM 623 O O . VAL A 1 89 ? -1.141 -8.497 0.686 1.00 98.38 89 VAL A O 1
ATOM 626 N N . THR A 1 90 ? -2.827 -9.035 2.070 1.00 97.94 90 THR A N 1
ATOM 627 C CA . THR A 1 90 ? -2.881 -10.467 1.717 1.00 97.94 90 THR A CA 1
ATOM 628 C C . THR A 1 90 ? -4.029 -10.835 0.781 1.00 97.94 90 THR A C 1
ATOM 630 O O . THR A 1 90 ? -3.986 -11.904 0.167 1.00 97.94 90 THR A O 1
ATOM 633 N N . GLY A 1 91 ? -5.016 -9.948 0.628 1.00 96.06 91 GLY A N 1
ATOM 634 C CA . GLY A 1 91 ? -6.155 -10.127 -0.271 1.00 96.06 91 GLY A CA 1
ATOM 635 C C . GLY A 1 91 ? -6.622 -8.817 -0.905 1.00 96.06 91 GLY A C 1
ATOM 636 O O . GLY A 1 91 ? -5.798 -7.984 -1.280 1.00 96.06 91 GLY A O 1
ATOM 637 N N . GLU A 1 92 ? -7.931 -8.665 -1.094 1.00 95.75 92 GLU A N 1
ATOM 638 C CA . GLU A 1 92 ? -8.513 -7.594 -1.914 1.00 95.75 92 GLU A CA 1
ATOM 639 C C . GLU A 1 92 ? -8.732 -6.294 -1.132 1.00 95.75 92 GLU A C 1
ATOM 641 O O . GLU A 1 92 ? -9.361 -6.278 -0.074 1.00 95.75 92 GLU A O 1
ATOM 646 N N . MET A 1 93 ? -8.225 -5.198 -1.687 1.00 96.44 93 MET A N 1
ATOM 647 C CA . MET A 1 93 ? -8.240 -3.862 -1.107 1.00 96.44 93 MET A CA 1
ATOM 648 C C . MET A 1 93 ? -8.955 -2.890 -2.038 1.00 96.44 93 MET A C 1
ATOM 650 O O . MET A 1 93 ? -8.354 -2.410 -2.993 1.00 96.44 93 MET A O 1
ATOM 654 N N . ASP A 1 94 ? -10.206 -2.563 -1.739 1.00 96.25 94 ASP A N 1
ATOM 655 C CA . ASP A 1 94 ? -10.973 -1.536 -2.454 1.00 96.25 94 ASP A CA 1
ATOM 656 C C . ASP A 1 94 ? -11.195 -0.261 -1.617 1.00 96.25 94 ASP A C 1
ATOM 658 O O . ASP A 1 94 ? -11.856 0.673 -2.071 1.00 96.25 94 ASP A O 1
ATOM 662 N N . GLY A 1 95 ? -10.661 -0.220 -0.392 1.00 96.69 95 GLY A N 1
ATOM 663 C CA . GLY A 1 95 ? -10.586 0.979 0.449 1.00 96.69 95 GLY A CA 1
ATOM 664 C C . GLY A 1 95 ? -9.189 1.607 0.487 1.00 96.69 95 GLY A C 1
ATOM 665 O O . GLY A 1 95 ? -8.303 1.249 -0.288 1.00 96.69 95 GLY A O 1
ATOM 666 N N . ASP A 1 96 ? -8.989 2.539 1.414 1.00 98.12 96 ASP A N 1
ATOM 667 C CA . ASP A 1 96 ? -7.749 3.306 1.538 1.00 98.12 96 ASP A CA 1
ATOM 668 C C . ASP A 1 96 ? -6.868 2.765 2.674 1.00 98.12 96 ASP A C 1
ATOM 670 O O . ASP A 1 96 ? -7.346 2.581 3.793 1.00 98.12 96 ASP A O 1
ATOM 674 N N . ILE A 1 97 ? -5.576 2.575 2.411 1.00 98.44 97 ILE A N 1
ATOM 675 C CA . ILE A 1 97 ? -4.523 2.391 3.417 1.00 98.44 97 ILE A CA 1
ATOM 676 C C . ILE A 1 97 ? -3.690 3.668 3.477 1.00 98.44 97 ILE A C 1
ATOM 678 O O . ILE A 1 97 ? -3.234 4.162 2.445 1.00 98.44 97 ILE A O 1
ATOM 682 N N . ARG A 1 98 ? -3.478 4.169 4.691 1.00 98.50 98 ARG A N 1
ATOM 683 C CA . ARG A 1 98 ? -2.602 5.295 5.020 1.00 98.50 98 ARG A CA 1
ATOM 684 C C . ARG A 1 98 ? -1.583 4.802 6.036 1.00 98.50 98 ARG A C 1
ATOM 686 O O . ARG A 1 98 ? -1.997 4.399 7.126 1.00 98.50 98 ARG A O 1
ATOM 693 N N . ALA A 1 99 ? -0.310 4.785 5.655 1.00 97.94 99 ALA A N 1
ATOM 694 C CA . ALA A 1 99 ? 0.753 4.327 6.543 1.00 97.94 99 ALA A CA 1
ATOM 695 C C . ALA A 1 99 ? 1.049 5.367 7.638 1.00 97.94 99 ALA A C 1
ATOM 697 O O . ALA A 1 99 ? 1.105 5.022 8.804 1.00 97.94 99 ALA A O 1
ATOM 698 N N . GLY A 1 100 ? 0.910 6.654 7.325 1.00 97.56 100 GLY A N 1
ATOM 699 C CA . GLY A 1 100 ? 0.821 7.680 8.359 1.00 97.56 100 GLY A CA 1
ATOM 700 C C . GLY A 1 100 ? 2.130 8.437 8.469 1.00 97.56 100 GLY A C 1
ATOM 701 O O . GLY A 1 100 ? 2.588 8.983 7.479 1.00 97.56 100 GLY A O 1
ATOM 702 N N . GLY A 1 101 ? 2.662 8.627 9.669 1.00 96.44 101 GLY A N 1
ATOM 703 C CA . GLY A 1 101 ? 3.914 9.351 9.865 1.00 96.44 101 GLY A CA 1
ATOM 704 C C . GLY A 1 101 ? 5.017 8.453 10.400 1.00 96.44 101 GLY A C 1
ATOM 705 O O . GLY A 1 101 ? 4.919 8.038 11.550 1.00 96.44 101 GLY A O 1
ATOM 706 N N . GLY A 1 102 ? 6.114 8.294 9.670 1.00 96.31 102 GLY A N 1
ATOM 707 C CA . GLY A 1 102 ? 7.259 7.490 10.087 1.00 96.31 102 GLY A CA 1
ATOM 708 C C . GLY A 1 102 ? 7.985 6.885 8.895 1.00 96.31 102 GLY A C 1
ATOM 709 O O . GLY A 1 102 ? 7.888 7.390 7.788 1.00 96.31 102 GLY A O 1
ATOM 710 N N . GLU A 1 103 ? 8.800 5.863 9.132 1.00 97.31 103 GLU A N 1
ATOM 711 C CA . GLU A 1 103 ? 9.390 5.068 8.050 1.00 97.31 103 GLU A CA 1
ATOM 712 C C . GLU A 1 103 ? 8.604 3.765 7.926 1.00 97.31 103 GLU A C 1
ATOM 714 O O . GLU A 1 103 ? 8.882 2.796 8.644 1.00 97.31 103 GLU A O 1
ATOM 719 N N . ASP A 1 104 ? 7.611 3.750 7.040 1.00 98.44 104 ASP A N 1
ATOM 720 C CA . ASP A 1 104 ? 6.668 2.645 6.952 1.00 98.44 104 ASP A CA 1
ATOM 721 C C . ASP A 1 104 ? 7.071 1.611 5.897 1.00 98.44 104 ASP A C 1
ATOM 723 O O . ASP A 1 104 ? 7.683 1.899 4.867 1.00 98.44 104 ASP A O 1
ATOM 727 N N . ALA A 1 105 ? 6.692 0.358 6.135 1.00 98.62 105 ALA A N 1
ATOM 728 C CA . ALA A 1 105 ? 6.896 -0.754 5.219 1.00 98.62 105 ALA A CA 1
ATOM 729 C C . ALA A 1 105 ? 5.551 -1.361 4.810 1.00 98.62 105 ALA A C 1
ATOM 731 O O . ALA A 1 105 ? 4.910 -2.086 5.575 1.00 98.62 105 ALA A O 1
ATOM 732 N N . VAL A 1 106 ? 5.139 -1.130 3.564 1.00 98.75 106 VAL A N 1
ATOM 733 C CA . VAL A 1 106 ? 3.915 -1.691 2.991 1.00 98.75 106 VAL A CA 1
ATOM 734 C C . VAL A 1 106 ? 4.252 -2.806 2.008 1.00 98.75 106 VAL A C 1
ATOM 736 O O . VAL A 1 106 ? 5.013 -2.618 1.067 1.00 98.75 106 VAL A O 1
ATOM 739 N N . THR A 1 107 ? 3.653 -3.982 2.184 1.00 98.69 107 THR A N 1
ATOM 740 C CA . THR A 1 107 ? 3.794 -5.120 1.266 1.00 98.69 107 THR A CA 1
ATOM 741 C C . THR A 1 107 ? 2.443 -5.531 0.694 1.00 98.69 107 THR A C 1
ATOM 743 O O . THR A 1 107 ? 1.565 -6.007 1.417 1.00 98.69 107 THR A O 1
ATOM 746 N N . VAL A 1 108 ? 2.294 -5.446 -0.629 1.00 98.38 108 VAL A N 1
ATOM 747 C CA . VAL A 1 108 ? 1.203 -6.106 -1.359 1.00 98.38 108 VAL A CA 1
ATOM 748 C C . VAL A 1 108 ? 1.691 -7.483 -1.775 1.00 98.38 108 VAL A C 1
ATOM 750 O O . VAL A 1 108 ? 2.444 -7.616 -2.732 1.00 98.38 108 VAL A O 1
ATOM 753 N N . THR A 1 109 ? 1.292 -8.516 -1.039 1.00 98.56 109 THR A N 1
ATOM 754 C CA . THR A 1 109 ? 1.762 -9.890 -1.286 1.00 98.56 109 THR A CA 1
ATOM 755 C C . THR A 1 109 ? 1.297 -10.424 -2.643 1.00 98.56 109 THR A C 1
ATOM 757 O O . THR A 1 109 ? 0.379 -9.879 -3.249 1.00 98.56 109 THR A O 1
ATOM 760 N N . ARG A 1 110 ? 1.839 -11.567 -3.082 1.00 96.94 110 ARG A N 1
ATOM 761 C CA . ARG A 1 110 ? 1.409 -12.262 -4.309 1.00 96.94 110 ARG A CA 1
ATOM 762 C C . ARG A 1 110 ? -0.100 -12.481 -4.451 1.00 96.94 110 ARG A C 1
ATOM 764 O O . ARG A 1 110 ? -0.613 -12.491 -5.567 1.00 96.94 110 ARG A O 1
ATOM 771 N N . SER A 1 111 ? -0.802 -12.736 -3.347 1.00 96.69 111 SER A N 1
ATOM 772 C CA . SER A 1 111 ? -2.265 -12.890 -3.335 1.00 96.69 111 SER A CA 1
ATOM 773 C C . SER A 1 111 ? -3.004 -11.577 -3.070 1.00 96.69 111 SER A C 1
ATOM 775 O O . SER A 1 111 ? -4.223 -11.525 -3.224 1.00 96.69 111 SER A O 1
ATOM 777 N N . GLY A 1 112 ? -2.275 -10.535 -2.671 1.00 97.81 112 GLY A N 1
ATOM 778 C CA . GLY A 1 112 ? -2.785 -9.198 -2.441 1.00 97.81 112 GLY A CA 1
ATOM 779 C C . GLY A 1 112 ? -3.151 -8.488 -3.740 1.00 97.81 112 GLY A C 1
ATOM 780 O O . GLY A 1 112 ? -2.518 -8.664 -4.788 1.00 97.81 112 GLY A O 1
ATOM 781 N N . ARG A 1 113 ? -4.189 -7.659 -3.658 1.00 96.81 113 ARG A N 1
ATOM 782 C CA . ARG A 1 113 ? -4.659 -6.831 -4.763 1.00 96.81 113 ARG A CA 1
ATOM 783 C C . ARG A 1 113 ? -5.100 -5.474 -4.247 1.00 96.81 113 ARG A C 1
ATOM 785 O O . ARG A 1 113 ? -6.019 -5.417 -3.439 1.00 96.81 113 ARG A O 1
ATOM 792 N N . VAL A 1 114 ? -4.522 -4.403 -4.780 1.00 97.25 114 VAL A N 1
ATOM 793 C CA . VAL A 1 114 ? -5.089 -3.051 -4.673 1.00 97.25 114 VAL A CA 1
ATOM 794 C C . VAL A 1 114 ? -6.092 -2.894 -5.809 1.00 97.25 114 VAL A C 1
ATOM 796 O O . VAL A 1 114 ? -5.693 -2.713 -6.957 1.00 97.25 114 VAL A O 1
ATOM 799 N N . GLY A 1 115 ? -7.379 -3.056 -5.515 1.00 95.50 115 GLY A N 1
ATOM 800 C CA . GLY A 1 115 ? -8.461 -2.964 -6.492 1.00 95.50 115 GLY A CA 1
ATOM 801 C C . GLY A 1 115 ? -8.673 -1.538 -7.002 1.00 95.50 115 GLY A C 1
ATOM 802 O O . GLY A 1 115 ? -8.059 -0.596 -6.513 1.00 95.50 115 GLY A O 1
ATOM 803 N N . GLU A 1 116 ? -9.532 -1.363 -8.009 1.00 92.88 116 GLU A N 1
ATOM 804 C CA . GLU A 1 116 ? -9.735 -0.078 -8.708 1.00 92.88 116 GLU A CA 1
ATOM 805 C C . GLU A 1 116 ? -10.192 1.053 -7.768 1.00 92.88 116 GLU A C 1
ATOM 807 O O . GLU A 1 116 ? -9.803 2.209 -7.942 1.00 92.88 116 GLU A O 1
ATOM 812 N N . GLY A 1 117 ? -10.995 0.718 -6.752 1.00 92.38 117 GLY A N 1
ATOM 813 C CA . GLY A 1 117 ? -11.415 1.665 -5.715 1.00 92.38 117 GLY A CA 1
ATOM 814 C C . GLY A 1 117 ? -10.367 1.894 -4.626 1.00 92.38 117 GLY A C 1
ATOM 815 O O . GLY A 1 117 ? -10.478 2.861 -3.874 1.00 92.38 117 GLY A O 1
ATOM 816 N N . GLY A 1 118 ? -9.361 1.023 -4.554 1.00 96.38 118 GLY A N 1
ATOM 817 C CA . GLY A 1 118 ? -8.384 0.990 -3.485 1.00 96.38 118 GLY A CA 1
ATOM 818 C C . GLY A 1 118 ? -7.245 1.983 -3.661 1.00 96.38 118 GLY A C 1
ATOM 819 O O . GLY A 1 118 ? -6.843 2.345 -4.777 1.00 96.38 118 GLY A O 1
ATOM 820 N N . SER A 1 119 ? -6.682 2.402 -2.531 1.00 96.81 119 SER A N 1
ATOM 821 C CA . SER A 1 119 ? -5.435 3.152 -2.530 1.00 96.81 119 SER A CA 1
ATOM 822 C C . SER A 1 119 ? -4.503 2.766 -1.390 1.00 96.81 119 SER A C 1
ATOM 824 O O . SER A 1 119 ? -4.943 2.360 -0.318 1.00 96.81 119 SER A O 1
ATOM 826 N N . VAL A 1 120 ? -3.205 2.885 -1.650 1.00 97.88 120 VAL A N 1
ATOM 827 C CA . VAL A 1 120 ? -2.131 2.796 -0.659 1.00 97.88 120 VAL A CA 1
ATOM 828 C C . VAL A 1 120 ? -1.348 4.100 -0.722 1.00 97.88 120 VAL A C 1
ATOM 830 O O . VAL A 1 120 ? -0.998 4.555 -1.812 1.00 97.88 120 VAL A O 1
ATOM 833 N N . ASP A 1 121 ? -1.104 4.707 0.430 1.00 96.94 121 ASP A N 1
ATOM 834 C CA . ASP A 1 121 ? -0.383 5.969 0.578 1.00 96.94 121 ASP A CA 1
ATOM 835 C C . ASP A 1 121 ? 0.558 5.843 1.779 1.00 96.94 121 ASP A C 1
ATOM 837 O O . ASP A 1 121 ? 0.065 5.606 2.887 1.00 96.94 121 ASP A O 1
ATOM 841 N N . GLY A 1 122 ? 1.872 5.950 1.569 1.00 96.06 122 GLY A N 1
ATOM 842 C CA . GLY A 1 122 ? 2.838 5.956 2.676 1.00 96.06 122 GLY A CA 1
ATOM 843 C C . GLY A 1 122 ? 2.690 7.197 3.562 1.00 96.06 122 GLY A C 1
ATOM 844 O O . GLY A 1 122 ? 2.770 7.112 4.777 1.00 96.06 122 GLY A O 1
ATOM 845 N N . GLN A 1 123 ? 2.195 8.301 2.996 1.00 94.94 123 GLN A N 1
ATOM 846 C CA . GLN A 1 123 ? 2.057 9.585 3.679 1.00 94.94 123 GLN A CA 1
ATOM 847 C C . GLN A 1 123 ? 3.404 10.190 4.094 1.00 94.94 123 GLN A C 1
ATOM 849 O O . GLN A 1 123 ? 4.103 10.666 3.220 1.00 94.94 123 GLN A O 1
ATOM 854 N N . GLY A 1 124 ? 3.696 10.411 5.368 1.00 93.69 124 GLY A N 1
ATOM 855 C CA . GLY A 1 124 ? 4.821 11.249 5.772 1.00 93.69 124 GLY A CA 1
ATOM 856 C C . GLY A 1 124 ? 6.025 10.445 6.229 1.00 93.69 124 GLY A C 1
ATOM 857 O O . GLY A 1 124 ? 5.965 9.873 7.307 1.00 93.69 124 GLY A O 1
ATOM 858 N N . GLY A 1 125 ? 7.161 10.581 5.546 1.00 93.38 125 GLY A N 1
ATOM 859 C CA . GLY A 1 125 ? 8.439 10.015 5.978 1.00 93.38 125 GLY A CA 1
ATOM 860 C C . GLY A 1 125 ? 9.096 9.188 4.880 1.00 93.38 125 GLY A C 1
ATOM 861 O O . GLY A 1 125 ? 8.867 9.455 3.714 1.00 93.38 125 GLY A O 1
ATOM 862 N N . HIS A 1 126 ? 10.026 8.293 5.220 1.00 94.81 126 HIS A N 1
ATOM 863 C CA . HIS A 1 126 ? 10.754 7.512 4.210 1.00 94.81 126 HIS A CA 1
ATOM 864 C C . HIS A 1 126 ? 10.125 6.131 4.070 1.00 94.81 126 HIS A C 1
ATOM 866 O O . HIS A 1 126 ? 10.514 5.201 4.780 1.00 94.81 126 HIS A O 1
ATOM 872 N N . ASP A 1 127 ? 9.194 5.991 3.133 1.00 96.06 127 ASP A N 1
ATOM 873 C CA . ASP A 1 127 ? 8.372 4.794 3.046 1.00 96.06 127 ASP A CA 1
ATOM 874 C C . ASP A 1 127 ? 8.908 3.784 2.037 1.00 96.06 127 ASP A C 1
ATOM 876 O O . ASP A 1 127 ? 9.485 4.102 0.991 1.00 96.06 127 ASP A O 1
ATOM 880 N N . ARG A 1 128 ? 8.686 2.506 2.332 1.00 97.06 128 ARG A N 1
ATOM 881 C CA . ARG A 1 128 ? 8.981 1.391 1.438 1.00 97.06 128 ARG A CA 1
ATOM 882 C C . ARG A 1 128 ? 7.694 0.675 1.068 1.00 97.06 128 ARG A C 1
ATOM 884 O O . ARG A 1 128 ? 7.039 0.079 1.917 1.00 97.06 128 ARG A O 1
ATOM 891 N N . ILE A 1 129 ? 7.378 0.644 -0.222 1.00 97.81 129 ILE A N 1
ATOM 892 C CA . ILE A 1 129 ? 6.204 -0.047 -0.756 1.00 97.81 129 ILE A CA 1
ATOM 893 C C . ILE A 1 129 ? 6.655 -1.155 -1.709 1.00 97.81 129 ILE A C 1
ATOM 895 O O . ILE A 1 129 ? 7.022 -0.896 -2.855 1.00 97.81 129 ILE A O 1
ATOM 899 N N . ASP A 1 130 ? 6.600 -2.402 -1.247 1.00 98.00 130 ASP A N 1
ATOM 900 C CA . ASP A 1 130 ? 6.922 -3.596 -2.029 1.00 98.00 130 ASP A CA 1
ATOM 901 C C . ASP A 1 130 ? 5.649 -4.210 -2.635 1.00 98.00 130 ASP A C 1
ATOM 903 O O . ASP A 1 130 ? 4.697 -4.579 -1.940 1.00 98.00 130 ASP A O 1
ATOM 907 N N . ILE A 1 131 ? 5.632 -4.362 -3.957 1.00 96.94 131 ILE A N 1
ATOM 908 C CA . ILE A 1 131 ? 4.486 -4.864 -4.716 1.00 96.94 131 ILE A CA 1
ATOM 909 C C . ILE A 1 131 ? 4.846 -6.232 -5.304 1.00 96.94 131 ILE A C 1
ATOM 911 O O . ILE A 1 131 ? 5.578 -6.343 -6.281 1.00 96.94 131 ILE A O 1
ATOM 915 N N . ASP A 1 132 ? 4.291 -7.302 -4.751 1.00 97.25 132 ASP A N 1
ATOM 916 C CA . ASP A 1 132 ? 4.399 -8.681 -5.262 1.00 97.25 132 ASP A CA 1
ATOM 917 C C . ASP A 1 132 ? 3.081 -9.189 -5.876 1.00 97.25 132 ASP A C 1
ATOM 919 O O . ASP A 1 132 ? 3.044 -10.249 -6.500 1.00 97.25 132 ASP A O 1
ATOM 923 N N . GLY A 1 133 ? 2.001 -8.418 -5.718 1.00 96.19 133 GLY A N 1
ATOM 924 C CA . GLY A 1 133 ? 0.651 -8.740 -6.176 1.00 96.19 133 GLY A CA 1
ATOM 925 C C . GLY A 1 133 ? 0.132 -7.879 -7.329 1.00 96.19 133 GLY A C 1
ATOM 926 O O . GLY A 1 133 ? 0.873 -7.429 -8.207 1.00 96.19 133 GLY A O 1
ATOM 927 N N . ILE A 1 134 ? -1.187 -7.678 -7.336 1.00 94.94 134 ILE A N 1
ATOM 928 C CA . ILE A 1 134 ? -1.908 -6.967 -8.400 1.00 94.94 134 ILE A CA 1
ATOM 929 C C . ILE A 1 134 ? -2.232 -5.535 -7.963 1.00 94.94 134 ILE A C 1
ATOM 931 O O . ILE A 1 134 ? -2.672 -5.299 -6.839 1.00 94.94 134 ILE A O 1
ATOM 935 N N . VAL A 1 135 ? -2.081 -4.581 -8.876 1.00 94.25 135 VAL A N 1
ATOM 936 C CA . VAL A 1 135 ? -2.485 -3.188 -8.687 1.00 94.25 135 VAL A CA 1
ATOM 937 C C . VAL A 1 135 ? -3.400 -2.779 -9.833 1.00 94.25 135 VAL A C 1
ATOM 939 O O . VAL A 1 135 ? -3.005 -2.778 -10.996 1.00 94.25 135 VAL A O 1
ATOM 942 N N . ASP A 1 136 ? -4.622 -2.410 -9.476 1.00 92.69 136 ASP A N 1
ATOM 943 C CA . ASP A 1 136 ? -5.646 -1.829 -10.347 1.00 92.69 136 ASP A CA 1
ATOM 944 C C . ASP A 1 136 ? -6.040 -0.419 -9.886 1.00 92.69 136 ASP A C 1
ATOM 946 O O . ASP A 1 136 ? -6.538 0.372 -10.684 1.00 92.69 136 ASP A O 1
ATOM 950 N N . GLY A 1 137 ? -5.799 -0.111 -8.608 1.00 93.44 137 GLY A N 1
ATOM 951 C CA . GLY A 1 137 ? -6.009 1.198 -7.997 1.00 93.44 137 GLY A CA 1
ATOM 952 C C . GLY A 1 137 ? -4.753 2.065 -7.965 1.00 93.44 137 GLY A C 1
ATOM 953 O O . GLY A 1 137 ? -3.970 2.117 -8.916 1.00 93.44 137 GLY A O 1
ATOM 954 N N . ARG A 1 138 ? -4.568 2.792 -6.859 1.00 93.69 138 ARG A N 1
ATOM 955 C CA . ARG A 1 138 ? -3.501 3.796 -6.725 1.00 93.69 138 ARG A CA 1
ATOM 956 C C . ARG A 1 138 ? -2.512 3.446 -5.625 1.00 93.69 138 ARG A C 1
ATOM 958 O O . ARG A 1 138 ? -2.914 3.064 -4.534 1.00 93.69 138 ARG A O 1
ATOM 965 N N . ILE A 1 139 ? -1.234 3.659 -5.892 1.00 94.56 139 ILE A N 1
ATOM 966 C CA . ILE A 1 139 ? -0.167 3.590 -4.897 1.00 94.56 139 ILE A CA 1
ATOM 967 C C . ILE A 1 139 ? 0.598 4.904 -4.945 1.00 94.56 139 ILE A C 1
ATOM 969 O O . ILE A 1 139 ? 0.961 5.382 -6.023 1.00 94.56 139 ILE A O 1
ATOM 973 N N . ARG A 1 140 ? 0.819 5.498 -3.778 1.00 93.25 140 ARG A N 1
ATOM 974 C CA . ARG A 1 140 ? 1.612 6.710 -3.625 1.00 93.25 140 ARG A CA 1
ATOM 975 C C . ARG A 1 140 ? 2.677 6.501 -2.565 1.00 93.25 140 ARG A C 1
ATOM 977 O O . ARG A 1 140 ? 2.359 5.900 -1.545 1.00 93.25 140 ARG A O 1
ATOM 984 N N . GLY A 1 141 ? 3.887 6.984 -2.845 1.00 91.50 141 GLY A N 1
ATOM 985 C CA . GLY A 1 141 ? 4.979 7.029 -1.870 1.00 91.50 141 GLY A CA 1
ATOM 986 C C . GLY A 1 141 ? 4.520 7.817 -0.654 1.00 91.50 141 GLY A C 1
ATOM 987 O O . GLY A 1 141 ? 4.237 7.224 0.368 1.00 91.50 141 GLY A O 1
ATOM 988 N N . GLY A 1 142 ? 4.225 9.099 -0.843 1.00 90.00 142 GLY A N 1
ATOM 989 C CA . GLY A 1 142 ? 3.782 9.939 0.256 1.00 90.00 142 GLY A CA 1
ATOM 990 C C . GLY A 1 142 ? 4.128 11.399 0.002 1.00 90.00 142 GLY A C 1
ATOM 991 O O . GLY A 1 142 ? 4.365 11.792 -1.135 1.00 90.00 142 GLY A O 1
ATOM 992 N N . GLN A 1 143 ? 4.086 12.232 1.037 1.00 86.25 143 GLN A N 1
ATOM 993 C CA . GLN A 1 143 ? 4.631 13.582 1.054 1.00 86.25 143 GLN A CA 1
ATOM 994 C C . GLN A 1 143 ? 5.879 13.641 1.934 1.00 86.25 143 GLN A C 1
ATOM 996 O O . GLN A 1 143 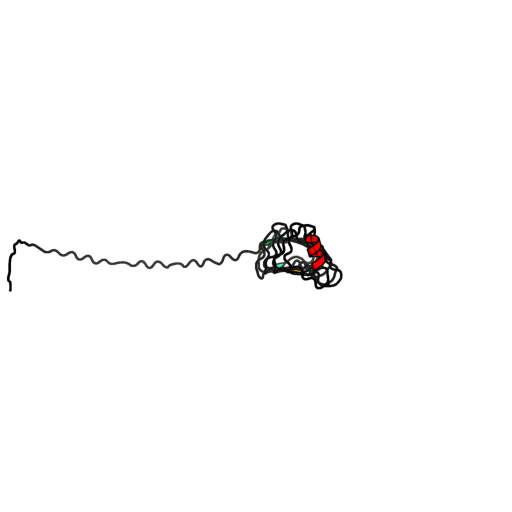? 5.781 13.517 3.154 1.00 86.25 143 GLN A O 1
ATOM 1001 N N . GLY A 1 144 ? 6.997 14.045 1.332 1.00 75.12 144 GLY A N 1
ATOM 1002 C CA . GLY A 1 144 ? 8.247 14.266 2.054 1.00 75.12 144 GLY A CA 1
ATOM 1003 C C . GLY A 1 144 ? 8.910 12.955 2.460 1.00 75.12 144 GLY A C 1
ATOM 1004 O O . GLY A 1 144 ? 8.250 11.939 2.570 1.00 75.12 144 GLY A O 1
ATOM 1005 N N . GLY A 1 145 ? 10.222 13.008 2.686 1.00 77.31 145 GLY A N 1
ATOM 1006 C CA . GLY A 1 145 ? 11.036 11.796 2.673 1.00 77.31 145 GLY A CA 1
ATOM 1007 C C . GLY A 1 145 ? 11.329 11.360 1.239 1.00 77.31 145 GLY A C 1
ATOM 1008 O O . GLY A 1 145 ? 10.997 12.059 0.293 1.00 77.31 145 GLY A O 1
ATOM 1009 N N . GLY A 1 146 ? 12.093 10.289 1.099 1.00 88.81 146 GLY A N 1
ATOM 1010 C CA . GLY A 1 146 ? 12.478 9.711 -0.181 1.00 88.81 146 GLY A CA 1
ATOM 1011 C C . GLY A 1 146 ? 12.024 8.271 -0.176 1.00 88.81 146 GLY A C 1
ATOM 1012 O O . GLY A 1 146 ? 12.688 7.422 0.427 1.00 88.81 146 GLY A O 1
ATOM 1013 N N . ASP A 1 147 ? 10.889 8.041 -0.811 1.00 92.19 147 ASP A N 1
ATOM 1014 C CA . ASP A 1 147 ? 10.168 6.783 -0.797 1.00 92.19 147 ASP A CA 1
ATOM 1015 C C . ASP A 1 147 ? 10.759 5.807 -1.803 1.00 92.19 147 ASP A C 1
ATOM 1017 O O . ASP A 1 147 ? 11.307 6.174 -2.845 1.00 92.19 147 ASP A O 1
ATOM 1021 N N . THR A 1 148 ? 10.618 4.518 -1.526 1.00 93.75 148 THR A N 1
ATOM 1022 C CA . THR A 1 148 ? 10.957 3.459 -2.472 1.00 93.75 148 THR A CA 1
ATOM 1023 C C . THR A 1 148 ? 9.723 2.644 -2.799 1.00 93.75 148 THR A C 1
ATOM 1025 O O . THR A 1 148 ? 9.188 1.946 -1.943 1.00 93.75 148 THR A O 1
ATOM 1028 N N . ILE A 1 149 ? 9.313 2.660 -4.065 1.00 93.94 149 ILE A N 1
ATOM 1029 C CA . ILE A 1 149 ? 8.253 1.787 -4.571 1.00 93.94 149 ILE A CA 1
ATOM 1030 C C . ILE A 1 149 ? 8.900 0.705 -5.432 1.00 93.94 149 ILE A C 1
ATOM 1032 O O . ILE A 1 149 ? 9.451 0.991 -6.496 1.00 93.94 149 ILE A O 1
ATOM 1036 N N . HIS A 1 150 ? 8.843 -0.544 -4.979 1.00 94.94 150 HIS A N 1
ATOM 1037 C CA . HIS A 1 150 ? 9.451 -1.687 -5.654 1.00 94.94 150 HIS A CA 1
ATOM 1038 C C . HIS A 1 150 ? 8.387 -2.576 -6.298 1.00 94.94 150 HIS A C 1
ATOM 1040 O O . HIS A 1 150 ? 7.577 -3.213 -5.630 1.00 94.94 150 HIS A O 1
ATOM 1046 N N . LEU A 1 151 ? 8.419 -2.647 -7.625 1.00 94.12 151 LEU A N 1
ATOM 1047 C CA . LEU A 1 151 ? 7.684 -3.613 -8.429 1.00 94.12 151 LEU A CA 1
ATOM 1048 C C . LEU A 1 151 ? 8.531 -4.876 -8.595 1.00 94.12 151 LEU A C 1
ATOM 1050 O O . LEU A 1 151 ? 9.514 -4.886 -9.333 1.00 94.12 151 LEU A O 1
ATOM 1054 N N . THR A 1 152 ? 8.165 -5.953 -7.914 1.00 95.38 152 THR A N 1
ATOM 1055 C CA 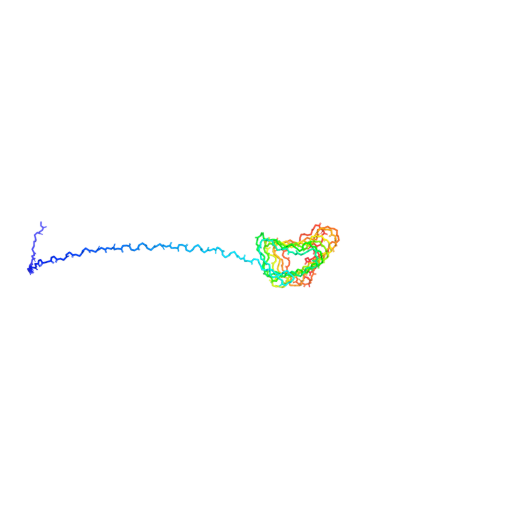. THR A 1 152 ? 8.829 -7.248 -8.086 1.00 95.38 152 THR A CA 1
ATOM 1056 C C . THR A 1 152 ? 8.462 -7.909 -9.421 1.00 95.38 152 THR A C 1
ATOM 1058 O O . THR A 1 152 ? 7.513 -7.531 -10.108 1.00 95.38 152 THR A O 1
ATOM 1061 N N . ARG A 1 153 ? 9.141 -9.007 -9.764 1.00 94.69 153 ARG A N 1
ATOM 1062 C CA . ARG A 1 153 ? 8.841 -9.786 -10.982 1.00 94.69 153 ARG A CA 1
ATOM 1063 C C . ARG A 1 153 ? 7.418 -10.365 -11.049 1.00 94.69 153 ARG A C 1
ATOM 1065 O O . ARG A 1 153 ? 7.020 -10.878 -12.089 1.00 94.69 153 ARG A O 1
ATOM 1072 N N . HIS A 1 154 ? 6.692 -10.417 -9.930 1.00 94.62 154 HIS A N 1
ATOM 1073 C CA . HIS A 1 154 ? 5.311 -10.906 -9.902 1.00 94.62 154 HIS A CA 1
ATOM 1074 C C . HIS A 1 154 ? 4.290 -9.767 -9.938 1.00 94.62 154 HIS A C 1
ATOM 1076 O O . HIS A 1 154 ? 3.100 -10.050 -10.098 1.00 94.62 154 HIS A O 1
ATOM 1082 N N . SER A 1 155 ? 4.735 -8.508 -9.820 1.00 94.00 155 SER A N 1
ATOM 1083 C CA . SER A 1 155 ? 3.845 -7.361 -9.899 1.00 94.00 155 SER A CA 1
ATOM 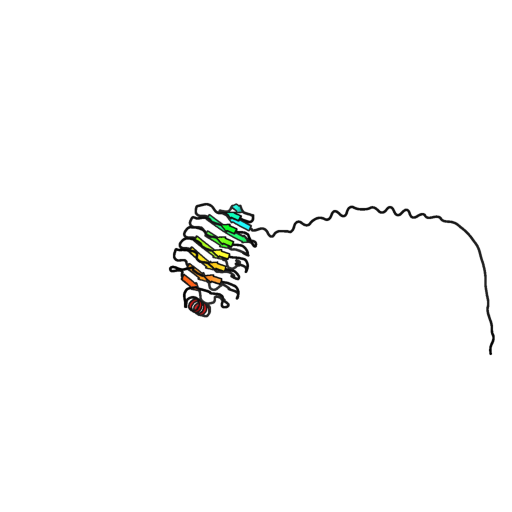1084 C C . SER A 1 155 ? 3.075 -7.377 -11.203 1.00 94.00 155 SER A C 1
ATOM 1086 O O . SER A 1 155 ? 3.646 -7.525 -12.290 1.00 94.00 155 SER A O 1
ATOM 1088 N N . LYS A 1 156 ? 1.776 -7.132 -11.085 1.00 93.12 156 LYS A N 1
ATOM 1089 C CA . LYS A 1 156 ? 0.912 -6.912 -12.231 1.00 93.12 156 LYS A CA 1
ATOM 1090 C C . LYS A 1 156 ? 0.129 -5.627 -12.061 1.00 93.12 156 LYS A C 1
ATOM 1092 O O . LYS A 1 156 ? -0.589 -5.471 -11.082 1.00 93.12 156 LYS A O 1
ATOM 1097 N N . MET A 1 157 ? 0.213 -4.747 -13.046 1.00 89.44 157 MET A N 1
ATOM 1098 C CA . MET A 1 157 ? -0.576 -3.526 -13.113 1.00 89.44 157 MET A CA 1
ATOM 1099 C C . MET A 1 157 ? -1.521 -3.568 -14.304 1.00 89.44 157 MET A C 1
ATOM 1101 O O . MET A 1 157 ? -1.090 -3.790 -15.441 1.00 89.44 157 MET A O 1
ATOM 1105 N N . THR A 1 158 ? -2.806 -3.315 -14.070 1.00 82.75 158 THR A N 1
ATOM 1106 C CA . THR A 1 158 ? -3.769 -3.145 -15.166 1.00 82.75 158 THR A CA 1
ATOM 1107 C C . THR A 1 158 ? -3.838 -1.691 -15.631 1.00 82.75 158 THR A C 1
ATOM 1109 O O . THR A 1 158 ? -3.299 -0.786 -15.001 1.00 82.75 158 THR A O 1
ATOM 1112 N N . GLY A 1 159 ? -4.491 -1.449 -16.772 1.00 66.50 159 GLY A N 1
ATOM 1113 C CA . GLY A 1 159 ? -4.448 -0.158 -17.472 1.00 66.50 159 GLY A CA 1
ATOM 1114 C C . GLY A 1 159 ? -5.028 1.052 -16.725 1.00 66.50 159 GLY A C 1
ATOM 1115 O O . GLY A 1 159 ? -4.879 2.170 -17.219 1.00 66.50 159 GLY A O 1
ATOM 1116 N N . HIS A 1 160 ? -5.681 0.851 -15.577 1.00 74.25 160 HIS A N 1
ATOM 1117 C CA . HIS A 1 160 ? -6.219 1.921 -14.725 1.00 74.25 160 HIS A CA 1
ATOM 1118 C C . HIS A 1 160 ? -5.349 2.230 -13.506 1.00 74.25 160 HIS A C 1
ATOM 1120 O O . HIS A 1 160 ? -5.565 3.257 -12.863 1.00 74.25 160 HIS A O 1
ATOM 1126 N N . ALA A 1 161 ? -4.356 1.386 -13.225 1.00 84.50 161 ALA A N 1
ATOM 1127 C CA . ALA A 1 161 ? -3.502 1.565 -12.072 1.00 84.50 161 ALA A CA 1
ATOM 1128 C C . ALA A 1 161 ? -2.650 2.835 -12.179 1.00 84.50 161 ALA A C 1
ATOM 1130 O O . ALA A 1 161 ? -2.349 3.322 -13.273 1.00 84.50 161 ALA A O 1
ATOM 1131 N N . GLY A 1 162 ? -2.254 3.363 -11.025 1.00 86.69 162 GLY A N 1
ATOM 1132 C CA . GLY A 1 162 ? -1.346 4.499 -10.925 1.00 86.69 162 GLY A CA 1
ATOM 1133 C C . GLY A 1 162 ? -0.360 4.312 -9.784 1.00 86.69 162 GLY A C 1
ATOM 1134 O O . GLY A 1 162 ? -0.768 3.998 -8.670 1.00 86.69 162 GLY A O 1
ATOM 1135 N N . ILE A 1 163 ? 0.923 4.521 -10.067 1.00 87.88 163 ILE A N 1
ATOM 1136 C CA . ILE A 1 163 ? 1.995 4.587 -9.070 1.00 87.88 163 ILE A CA 1
ATOM 1137 C C . ILE A 1 163 ? 2.669 5.943 -9.195 1.00 87.88 163 ILE A C 1
ATOM 1139 O O . ILE A 1 163 ? 3.061 6.305 -10.306 1.00 87.88 163 ILE A O 1
ATOM 1143 N N . THR A 1 164 ? 2.828 6.643 -8.075 1.00 86.81 164 THR A N 1
ATOM 1144 C CA . THR A 1 164 ? 3.512 7.940 -8.015 1.00 86.81 164 THR A CA 1
ATOM 1145 C C . THR A 1 164 ? 4.320 8.041 -6.721 1.00 86.81 164 THR A C 1
ATOM 1147 O O . THR A 1 164 ? 3.745 7.952 -5.644 1.00 86.81 164 THR A O 1
ATOM 1150 N N . GLY A 1 165 ? 5.635 8.238 -6.797 1.00 76.31 165 GLY A N 1
ATOM 1151 C CA . GLY A 1 165 ? 6.419 8.710 -5.650 1.00 76.31 165 GLY A CA 1
ATOM 1152 C C . GLY A 1 165 ? 6.343 10.232 -5.658 1.00 76.31 165 GLY A C 1
ATOM 1153 O O . GLY A 1 165 ? 6.826 10.851 -6.591 1.00 76.31 165 GLY A O 1
ATOM 1154 N N . VAL A 1 166 ? 5.631 10.865 -4.740 1.00 65.38 166 VAL A N 1
ATOM 1155 C CA . VAL A 1 166 ? 5.207 12.262 -4.883 1.00 65.38 166 VAL A CA 1
ATOM 1156 C C . VAL A 1 166 ? 6.287 13.281 -4.449 1.00 65.38 166 VAL A C 1
ATOM 1158 O O . VAL A 1 166 ? 6.179 13.852 -3.380 1.00 65.38 166 VAL A O 1
ATOM 1161 N N . ARG A 1 167 ? 7.197 13.683 -5.354 1.00 64.06 167 ARG A N 1
ATOM 1162 C CA . ARG A 1 167 ? 8.207 14.774 -5.195 1.00 64.06 167 ARG A CA 1
ATOM 1163 C C . ARG A 1 167 ? 9.210 14.597 -4.036 1.00 64.06 167 ARG A C 1
ATOM 1165 O O . ARG A 1 167 ? 8.854 14.366 -2.900 1.00 64.06 167 ARG A O 1
ATOM 1172 N N . GLU A 1 168 ? 10.458 14.977 -4.334 1.00 59.00 168 GLU A N 1
ATOM 1173 C CA . GLU A 1 168 ? 11.646 14.851 -3.467 1.00 59.00 168 GLU A CA 1
ATOM 1174 C C . GLU A 1 168 ? 12.171 13.402 -3.372 1.00 59.00 168 GLU A C 1
ATOM 1176 O O . GLU A 1 168 ? 11.842 12.634 -2.497 1.00 59.00 168 GLU A O 1
ATOM 1181 N N . THR A 1 169 ? 13.090 13.033 -4.274 1.00 75.88 169 THR A N 1
ATOM 1182 C CA . THR A 1 169 ? 13.949 11.821 -4.209 1.00 75.88 169 THR A CA 1
ATOM 1183 C C . THR A 1 169 ? 13.305 10.434 -4.281 1.00 75.88 169 THR A C 1
ATOM 1185 O O . THR A 1 169 ? 14.049 9.449 -4.272 1.00 75.88 169 THR A O 1
ATOM 1188 N N . ASP A 1 170 ? 11.989 10.335 -4.446 1.00 85.00 170 ASP A N 1
ATOM 1189 C CA . ASP A 1 170 ? 11.335 9.031 -4.563 1.00 85.00 170 ASP A CA 1
ATOM 1190 C C . ASP A 1 170 ? 11.905 8.184 -5.701 1.00 85.00 170 ASP A C 1
ATOM 1192 O O . ASP A 1 170 ? 12.218 8.656 -6.798 1.00 85.00 170 ASP A O 1
ATOM 1196 N N . THR A 1 171 ? 12.049 6.895 -5.421 1.00 88.25 171 THR A N 1
ATOM 1197 C CA . THR A 1 171 ? 12.631 5.915 -6.324 1.00 88.25 171 THR A CA 1
ATOM 1198 C C . THR A 1 171 ? 11.605 4.833 -6.623 1.00 88.25 171 THR A C 1
ATOM 1200 O O . THR A 1 171 ? 11.209 4.061 -5.752 1.00 88.25 171 THR A O 1
ATOM 1203 N N . ILE A 1 172 ? 11.216 4.721 -7.892 1.00 88.38 172 ILE A N 1
ATOM 1204 C CA . ILE A 1 172 ? 10.422 3.593 -8.379 1.00 88.38 172 ILE A CA 1
ATOM 1205 C C . ILE A 1 172 ? 11.374 2.599 -9.048 1.00 88.38 172 ILE A C 1
ATOM 1207 O O . ILE A 1 172 ? 12.013 2.915 -10.054 1.00 88.38 172 ILE A O 1
ATOM 1211 N N . VAL A 1 173 ? 11.468 1.392 -8.492 1.00 90.19 173 VAL A N 1
ATOM 1212 C CA . VAL A 1 173 ? 12.306 0.300 -9.007 1.00 90.19 173 VAL A CA 1
ATOM 1213 C C . VAL A 1 173 ? 11.414 -0.823 -9.511 1.00 90.19 173 VAL A C 1
ATOM 1215 O O . VAL A 1 173 ? 10.410 -1.149 -8.887 1.00 90.19 173 VAL A O 1
ATOM 1218 N N . ALA A 1 174 ? 11.794 -1.441 -10.626 1.00 91.19 174 ALA A N 1
ATOM 1219 C CA . ALA A 1 174 ? 11.142 -2.630 -11.154 1.00 91.19 174 ALA A CA 1
ATOM 1220 C C . ALA A 1 174 ? 12.152 -3.754 -11.390 1.00 91.19 174 ALA A C 1
ATOM 1222 O O . ALA A 1 174 ? 13.229 -3.522 -11.941 1.00 91.19 174 ALA A O 1
ATOM 1223 N N . ASP A 1 175 ? 11.773 -4.968 -11.007 1.00 93.50 175 ASP A N 1
ATOM 1224 C CA . ASP A 1 175 ? 12.476 -6.190 -11.373 1.00 93.50 175 ASP A CA 1
ATOM 1225 C C . ASP A 1 175 ? 12.169 -6.588 -12.822 1.00 93.50 175 ASP A C 1
ATOM 1227 O O . ASP A 1 175 ? 11.096 -6.322 -13.361 1.00 93.50 175 ASP A O 1
ATOM 1231 N N . ALA A 1 176 ? 13.088 -7.335 -13.428 1.00 90.56 176 ALA A N 1
ATOM 1232 C CA . ALA A 1 176 ? 12.845 -8.028 -14.689 1.00 90.56 176 ALA A CA 1
ATOM 1233 C C . ALA A 1 176 ? 11.596 -8.931 -14.614 1.00 90.56 176 ALA A C 1
ATOM 1235 O O . ALA A 1 176 ? 11.443 -9.726 -13.678 1.00 90.56 176 ALA A O 1
ATOM 1236 N N . GLY A 1 177 ? 10.722 -8.838 -15.621 1.00 88.06 177 GLY A N 1
ATOM 1237 C CA . GLY A 1 177 ? 9.546 -9.698 -15.774 1.00 88.06 177 GLY A CA 1
ATOM 1238 C C . GLY A 1 177 ? 8.241 -9.232 -15.114 1.00 88.06 177 GLY A C 1
ATOM 1239 O O . GLY A 1 177 ? 7.274 -9.993 -15.159 1.00 88.06 177 GLY A O 1
ATOM 1240 N N . CYS A 1 178 ? 8.167 -8.024 -14.537 1.00 90.31 178 CYS A N 1
ATOM 1241 C CA . CYS A 1 178 ? 6.876 -7.452 -14.125 1.00 90.31 178 CYS A CA 1
ATOM 1242 C C . CYS A 1 178 ? 5.927 -7.202 -15.311 1.00 90.31 178 CYS A C 1
ATOM 1244 O O . CYS A 1 178 ? 6.348 -6.961 -16.440 1.00 90.31 178 CYS A O 1
ATOM 1246 N N . ASP A 1 179 ? 4.617 -7.221 -15.057 1.00 90.19 179 ASP A N 1
ATOM 1247 C CA . ASP A 1 179 ? 3.584 -6.957 -16.069 1.00 90.19 179 ASP A CA 1
ATOM 1248 C C . ASP A 1 179 ? 2.931 -5.595 -15.812 1.00 90.19 179 ASP A C 1
ATOM 1250 O O . ASP A 1 179 ? 1.975 -5.497 -15.045 1.00 90.19 179 ASP A O 1
ATOM 1254 N N . ILE A 1 180 ? 3.449 -4.525 -16.427 1.00 82.56 180 ILE A N 1
ATOM 1255 C CA . ILE A 1 180 ? 2.903 -3.170 -16.260 1.00 82.56 180 ILE A CA 1
ATOM 1256 C C . ILE A 1 180 ? 2.237 -2.649 -17.537 1.00 82.56 180 ILE A C 1
ATOM 1258 O O . ILE A 1 180 ? 2.861 -2.118 -18.460 1.00 82.56 180 ILE A O 1
ATOM 1262 N N . ALA A 1 181 ? 0.912 -2.756 -17.602 1.00 64.25 181 ALA A N 1
ATOM 1263 C CA . ALA A 1 181 ? 0.149 -2.293 -18.753 1.00 64.25 181 ALA A CA 1
ATOM 1264 C C . ALA A 1 181 ? 0.003 -0.755 -18.746 1.00 64.25 181 ALA A C 1
ATOM 1266 O O . ALA A 1 181 ? -1.019 -0.225 -18.330 1.00 64.25 181 ALA A O 1
ATOM 1267 N N . ARG A 1 182 ? 1.015 -0.012 -19.230 1.00 59.38 182 ARG A N 1
ATOM 1268 C CA . ARG A 1 182 ? 0.997 1.467 -19.432 1.00 59.38 182 ARG A CA 1
ATOM 1269 C C . ARG A 1 182 ? 0.751 2.341 -18.177 1.00 59.38 182 ARG A C 1
ATOM 1271 O O . ARG A 1 182 ? 0.617 3.553 -18.323 1.00 59.38 182 ARG A O 1
ATOM 1278 N N . ALA A 1 183 ? 0.727 1.758 -16.983 1.00 59.72 183 ALA A N 1
ATOM 1279 C CA . ALA A 1 183 ? 0.095 2.316 -15.782 1.00 59.72 183 ALA A CA 1
ATOM 1280 C C . ALA A 1 183 ? 0.999 3.146 -14.843 1.00 59.72 183 ALA A C 1
ATOM 1282 O O . ALA A 1 183 ? 0.540 3.685 -13.840 1.00 59.72 183 ALA A O 1
ATOM 1283 N N . VAL A 1 184 ? 2.289 3.286 -15.147 1.00 65.62 184 VAL A N 1
ATOM 1284 C CA . VAL A 1 184 ? 3.180 4.114 -14.320 1.00 65.62 184 VAL A CA 1
ATOM 1285 C C . VAL A 1 184 ? 3.047 5.569 -14.764 1.00 65.62 184 VAL A C 1
ATOM 1287 O O . VAL A 1 184 ? 3.412 5.915 -15.890 1.00 65.62 184 VAL A O 1
ATOM 1290 N N . ARG A 1 185 ? 2.482 6.404 -13.888 1.00 63.00 185 ARG A N 1
ATOM 1291 C CA . ARG A 1 185 ? 2.432 7.861 -14.027 1.00 63.00 185 ARG A CA 1
ATOM 1292 C C . ARG A 1 185 ? 3.277 8.454 -12.915 1.00 63.00 185 ARG A C 1
ATOM 1294 O O . ARG A 1 185 ? 2.778 8.735 -11.831 1.00 63.00 185 ARG A O 1
ATOM 1301 N N . ASP A 1 186 ? 4.556 8.592 -13.212 1.00 59.59 186 ASP A N 1
ATOM 1302 C CA . ASP A 1 186 ? 5.439 9.392 -12.384 1.00 59.59 186 ASP A CA 1
ATOM 1303 C C . ASP A 1 186 ? 5.375 10.848 -12.865 1.00 59.59 186 ASP A C 1
ATOM 1305 O O . ASP A 1 186 ? 5.331 11.109 -14.072 1.00 59.59 186 ASP A O 1
ATOM 1309 N N . ASP A 1 187 ? 5.356 11.779 -11.917 1.00 56.66 187 ASP A N 1
ATOM 1310 C CA . ASP A 1 187 ? 5.506 13.211 -12.175 1.00 56.66 187 ASP A CA 1
ATOM 1311 C C . ASP A 1 187 ? 6.963 13.557 -12.555 1.00 56.66 187 ASP A C 1
ATOM 1313 O O . ASP A 1 187 ? 7.246 14.656 -13.040 1.00 56.66 187 ASP A O 1
ATOM 1317 N N . THR A 1 188 ? 7.887 12.608 -12.376 1.00 53.88 188 THR A N 1
ATOM 1318 C CA . THR A 1 188 ? 9.287 12.678 -12.796 1.00 53.88 188 THR A CA 1
ATOM 1319 C C . THR A 1 188 ? 9.449 12.155 -14.227 1.00 53.88 188 THR A C 1
ATOM 1321 O O . THR A 1 188 ? 9.291 10.962 -14.507 1.00 53.88 188 THR A O 1
ATOM 1324 N N . GLU A 1 189 ? 9.776 13.050 -15.167 1.00 53.47 189 GLU A N 1
ATOM 1325 C CA . GLU A 1 189 ? 10.013 12.692 -16.573 1.00 53.47 189 GLU A CA 1
ATOM 1326 C C . GLU A 1 189 ? 11.035 11.540 -16.701 1.00 53.47 189 GLU A C 1
ATOM 1328 O O . GLU A 1 189 ? 12.147 11.606 -16.181 1.00 53.47 189 GLU A O 1
ATOM 1333 N N . GLY A 1 190 ? 10.665 10.475 -17.423 1.00 57.97 190 GLY A N 1
ATOM 1334 C CA . GLY A 1 190 ? 11.552 9.356 -17.773 1.00 57.97 190 GLY A CA 1
ATOM 1335 C C . GLY A 1 190 ? 11.524 8.138 -16.840 1.00 57.97 190 GLY A C 1
ATOM 1336 O O . GLY A 1 190 ? 11.868 7.045 -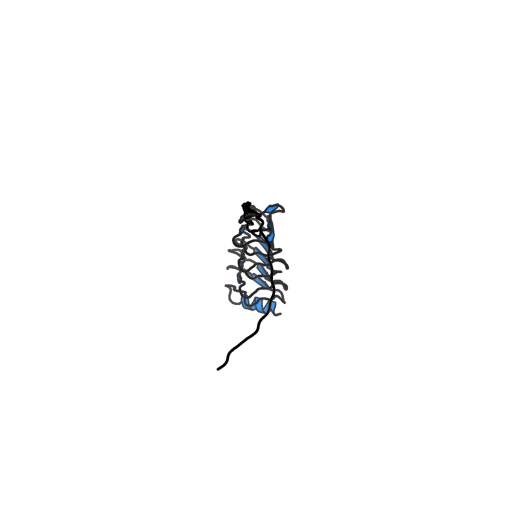17.295 1.00 57.97 190 GLY A O 1
ATOM 1337 N N . VAL A 1 19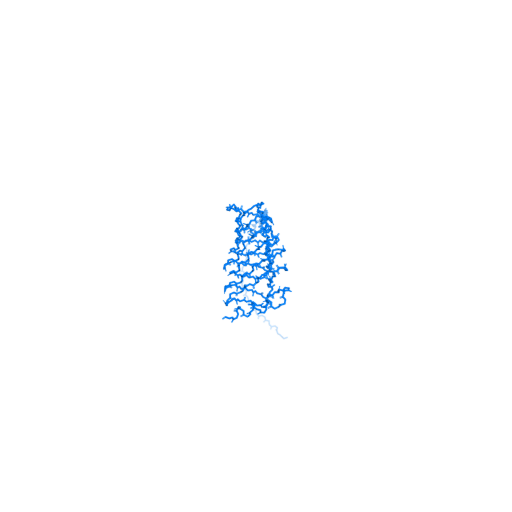1 ? 11.043 8.254 -15.595 1.00 71.56 191 VAL A N 1
ATOM 1338 C CA . VAL A 1 191 ? 10.960 7.099 -14.672 1.00 71.56 191 VAL A CA 1
ATOM 1339 C C . VAL A 1 191 ? 9.978 6.054 -15.192 1.00 71.56 191 VAL A C 1
ATOM 1341 O O . VAL A 1 191 ? 10.303 4.871 -15.264 1.00 71.56 191 VAL A O 1
ATOM 1344 N N . ALA A 1 192 ? 8.809 6.482 -15.674 1.00 71.75 192 ALA A N 1
ATOM 1345 C CA . ALA A 1 192 ? 7.811 5.573 -16.233 1.00 71.75 192 ALA A CA 1
ATOM 1346 C C . ALA A 1 192 ? 8.345 4.722 -17.402 1.00 71.75 192 ALA A C 1
ATOM 1348 O O . ALA A 1 192 ? 7.910 3.585 -17.579 1.00 71.75 192 ALA A O 1
ATOM 1349 N N . ASP A 1 193 ? 9.270 5.248 -18.205 1.00 73.06 193 ASP A N 1
ATOM 1350 C CA . ASP A 1 193 ? 9.849 4.509 -19.329 1.00 73.06 193 ASP A CA 1
ATOM 1351 C C . ASP A 1 193 ? 11.008 3.608 -18.890 1.00 73.06 193 ASP A C 1
ATOM 1353 O O . ASP A 1 193 ? 11.114 2.488 -19.389 1.00 73.06 193 ASP A O 1
ATOM 1357 N N . ALA A 1 194 ? 11.809 4.030 -17.905 1.00 74.88 194 ALA A N 1
ATOM 1358 C CA . ALA A 1 194 ? 12.828 3.184 -17.284 1.00 74.88 194 ALA A CA 1
ATOM 1359 C C . ALA A 1 194 ? 12.209 1.961 -16.584 1.00 74.88 194 ALA A C 1
ATOM 1361 O O . ALA A 1 194 ? 12.679 0.841 -16.772 1.00 74.88 194 ALA A O 1
ATOM 1362 N N . VAL A 1 195 ? 11.108 2.155 -15.852 1.00 80.44 195 VAL A N 1
ATOM 1363 C CA . VAL A 1 195 ? 10.375 1.073 -15.176 1.00 80.44 195 VAL A CA 1
ATOM 1364 C C . VAL A 1 195 ? 9.783 0.097 -16.201 1.00 80.44 195 VAL A C 1
ATOM 1366 O O . VAL A 1 195 ? 9.924 -1.115 -16.055 1.00 80.44 195 VAL A O 1
ATOM 1369 N N . LYS A 1 196 ? 9.194 0.595 -17.299 1.00 80.81 196 LYS A N 1
ATOM 1370 C CA . LYS A 1 196 ? 8.726 -0.266 -18.406 1.00 80.81 196 LYS A CA 1
ATOM 1371 C C . LYS A 1 196 ? 9.864 -1.047 -19.046 1.00 80.81 196 LYS A C 1
ATOM 1373 O O . LYS A 1 196 ? 9.690 -2.230 -19.318 1.00 80.81 196 LYS A O 1
ATOM 1378 N N . ALA A 1 197 ? 11.002 -0.403 -19.293 1.00 79.00 197 ALA A N 1
ATOM 1379 C CA . ALA A 1 197 ? 12.163 -1.067 -19.866 1.00 79.00 197 ALA A CA 1
ATOM 1380 C C . ALA A 1 197 ? 12.692 -2.173 -18.942 1.00 79.00 197 ALA A C 1
ATOM 1382 O O . ALA A 1 197 ? 12.998 -3.257 -19.429 1.00 79.00 197 ALA A O 1
ATOM 1383 N N . ALA A 1 198 ? 12.732 -1.930 -17.628 1.00 81.12 198 ALA A N 1
ATOM 1384 C CA . ALA A 1 198 ? 13.121 -2.929 -16.637 1.00 81.12 198 ALA A CA 1
ATOM 1385 C C . ALA A 1 198 ? 12.165 -4.131 -16.628 1.00 81.12 198 ALA A C 1
ATOM 1387 O O . ALA A 1 198 ? 12.628 -5.262 -16.704 1.00 81.12 198 ALA A O 1
ATOM 1388 N N . CYS A 1 199 ? 10.846 -3.906 -16.648 1.00 84.94 199 CYS A N 1
ATOM 1389 C CA . CYS A 1 199 ? 9.864 -4.994 -16.713 1.00 84.94 199 CYS A CA 1
ATOM 1390 C C . CYS A 1 199 ? 9.973 -5.854 -17.989 1.00 84.94 199 CYS A C 1
ATOM 1392 O O . CYS A 1 199 ? 9.617 -7.030 -17.969 1.00 84.94 199 CYS A O 1
ATOM 1394 N N . MET A 1 200 ? 10.434 -5.272 -19.104 1.00 83.31 200 MET A N 1
ATOM 1395 C CA . MET A 1 200 ? 10.600 -5.970 -20.387 1.00 83.31 200 MET A CA 1
ATOM 1396 C C . MET A 1 200 ? 11.936 -6.717 -20.530 1.00 83.31 200 MET A C 1
ATOM 1398 O O . MET A 1 200 ? 12.090 -7.457 -21.506 1.00 83.31 200 MET A O 1
ATOM 1402 N N . ALA A 1 201 ? 12.895 -6.483 -19.628 1.00 74.75 201 ALA A N 1
ATOM 1403 C CA . ALA A 1 201 ? 14.196 -7.156 -19.605 1.00 74.75 201 ALA A CA 1
ATOM 1404 C C . ALA A 1 201 ? 14.089 -8.573 -19.022 1.00 74.75 201 ALA A C 1
ATOM 1406 O O . ALA A 1 201 ? 14.879 -9.436 -19.471 1.00 74.75 201 ALA A O 1
#

pLDDT: mean 82.22, std 18.77, range [38.12, 98.88]

Radius of gyration: 34.62 Å; chains: 1; bounding box: 100×60×70 Å

Foldseek 3Di:
DDDDDDDDDDDDDDDDDDDDDDPPPPPPPDPPPPPPPPPPPPWWWKDKQNHTDTDQEAEADQAEIEMETADDDQNREYANAYHAYEYEFQAEFLDEYELHADAYEYEQAQRGEQAQNYEYEPAHEAYEYHYQHEYAHEYEQHPDYAYEHEAELNYAYDPNYEYEDDDDNHYYYYAANYHHDQHYDYPDPPRSVVNVVRPPD